Protein AF-A0A661M8A0-F1 (afdb_monomer_lite)

Secondary structure (DSSP, 8-state):
--SB-TTT-PBP-TTGGGSSB-TTT--BSSBBTBSPPHHHHHHHHHHHHHHHHHHHHHHHHHHHHHHHHHHHHHH-S-HHHHHHHHHHHHHHHIIIIISTTGGGGS-HHHHHHHHHHHHHHIIIIIHHHHHGGGSTTHHHHHHHHHHHHHHHHHHHHHHHHHHHHHTTPPPPHHHHHHHHHHHHHHHHHHHHHHHHHHHTT--HHHHHHHHH-

Foldseek 3Di:
DDQAQLAPRHGHDPVQVVDQAHPPPRHGCQPPPGGQDNLLRCVVVLLVQLVVLLVVCLVPVLVVLLVVLQVCQVVLPPLQPVLVVNLVVLLCCCCCPRCVVLLVLADPVVNVLLVVVLVLLCVPQRSVLSSLSSPPPSNSVSRSVSSSVSSVVSSVSSSVRSVCVSVVHDDDPVSVVVSVVSVVVVVVVVVVVVVVCVVVPVDVVVVVVVVVD

pLDDT: mean 88.01, std 10.88, range [50.28, 98.38]

Structure (mmCIF, N/CA/C/O backbone):
data_AF-A0A661M8A0-F1
#
_entry.id   AF-A0A661M8A0-F1
#
loop_
_atom_site.group_PDB
_atom_site.id
_atom_site.type_symbol
_atom_site.label_atom_id
_atom_site.label_alt_id
_atom_site.label_comp_id
_atom_site.label_asym_id
_atom_site.label_entity_id
_atom_site.label_seq_id
_atom_site.pdbx_PDB_ins_code
_atom_site.Cartn_x
_atom_site.Cartn_y
_atom_site.Cartn_z
_atom_site.occupancy
_atom_site.B_iso_or_equiv
_atom_site.auth_seq_id
_atom_site.auth_comp_id
_atom_site.auth_asym_id
_atom_site.auth_atom_id
_atom_site.pdbx_PDB_model_num
ATOM 1 N N . MET A 1 1 ? -6.752 12.153 26.369 1.00 50.28 1 MET A N 1
ATOM 2 C CA . MET A 1 1 ? -8.139 11.647 26.274 1.00 50.28 1 MET A CA 1
ATOM 3 C C . MET A 1 1 ? -8.976 12.689 25.555 1.00 50.28 1 MET A C 1
ATOM 5 O O . MET A 1 1 ? -8.776 13.873 25.809 1.00 50.28 1 MET A O 1
ATOM 9 N N . SER A 1 2 ? -9.794 12.280 24.582 1.00 56.41 2 SER A N 1
ATOM 10 C CA . SER A 1 2 ? -10.530 13.222 23.729 1.00 56.41 2 SER A CA 1
ATOM 11 C C . SER A 1 2 ? -11.506 14.058 24.573 1.00 56.41 2 SER A C 1
ATOM 13 O O . SER A 1 2 ? -12.121 13.541 25.497 1.00 56.41 2 SER A O 1
ATOM 15 N N . HIS A 1 3 ? -11.639 15.354 24.283 1.00 72.38 3 HIS A N 1
ATOM 16 C CA . HIS A 1 3 ? -12.576 16.255 24.972 1.00 72.38 3 HIS A CA 1
ATOM 17 C C . HIS A 1 3 ? -14.023 16.079 24.492 1.00 72.38 3 HIS A C 1
ATOM 19 O O . HIS A 1 3 ? -14.773 17.046 24.493 1.00 72.38 3 HIS A O 1
ATOM 25 N N . ARG A 1 4 ? -14.402 14.909 23.974 1.00 78.62 4 ARG A N 1
ATOM 26 C CA . ARG A 1 4 ? -15.703 14.688 23.340 1.00 78.62 4 ARG A CA 1
ATOM 27 C C . ARG A 1 4 ? -16.355 13.429 23.882 1.00 78.62 4 ARG A C 1
ATOM 29 O O . ARG A 1 4 ? -15.654 12.462 24.175 1.00 78.62 4 ARG A O 1
ATOM 36 N N . CYS A 1 5 ? -17.680 13.449 23.985 1.00 75.06 5 CYS A N 1
ATOM 37 C CA . CYS A 1 5 ? -18.460 12.251 24.235 1.00 75.06 5 CYS A CA 1
ATOM 38 C C . CYS A 1 5 ? -18.172 11.252 23.112 1.00 75.06 5 CYS A C 1
ATOM 40 O O . CYS A 1 5 ? -18.206 11.653 21.946 1.00 75.06 5 CYS A O 1
ATOM 42 N N . PRO A 1 6 ? -17.899 9.976 23.424 1.00 70.06 6 PRO A N 1
ATOM 43 C CA . PRO A 1 6 ? -17.687 8.981 22.392 1.00 70.06 6 PRO A CA 1
ATOM 44 C C . PRO A 1 6 ? -18.925 8.906 21.489 1.00 70.06 6 PRO A C 1
ATOM 46 O O . PRO A 1 6 ? -18.791 9.102 20.288 1.00 70.06 6 PRO A O 1
ATOM 49 N N . TRP A 1 7 ? -20.127 8.759 22.054 1.00 76.19 7 TRP A N 1
ATOM 50 C CA . TRP A 1 7 ? -21.371 8.504 21.318 1.00 76.19 7 TRP A CA 1
ATOM 51 C C . TRP A 1 7 ? -21.844 9.644 20.408 1.00 76.19 7 TRP A C 1
ATOM 53 O O . TRP A 1 7 ? -22.042 9.421 19.217 1.00 76.19 7 TRP A O 1
ATOM 63 N N . CYS A 1 8 ? -22.053 10.847 20.954 1.00 81.88 8 CYS A N 1
ATOM 64 C CA . CYS A 1 8 ? -22.595 11.983 20.195 1.00 81.88 8 CYS A CA 1
ATOM 65 C C . CYS A 1 8 ? -21.519 12.922 19.627 1.00 81.88 8 CYS A C 1
ATOM 67 O O . CYS A 1 8 ? -21.845 13.834 18.873 1.00 81.88 8 CYS A O 1
ATOM 69 N N . LEU A 1 9 ? -20.238 12.713 19.962 1.00 77.62 9 LEU A N 1
ATOM 70 C CA . LEU A 1 9 ? -19.095 13.532 19.527 1.00 77.62 9 LEU A CA 1
ATOM 71 C C . LEU A 1 9 ? -19.131 15.012 19.963 1.00 77.62 9 LEU A C 1
ATOM 73 O O . LEU A 1 9 ? -18.246 15.785 19.564 1.00 77.62 9 LEU A O 1
ATOM 77 N N . GLU A 1 10 ? -20.090 15.415 20.801 1.00 82.69 10 GLU A N 1
ATOM 78 C CA . GLU A 1 10 ? -20.121 16.742 21.421 1.00 82.69 10 GLU A CA 1
ATOM 79 C C . GLU A 1 10 ? -18.999 16.912 22.433 1.00 82.69 10 GLU A C 1
ATOM 81 O O . GLU A 1 10 ? -18.540 15.953 23.056 1.00 82.69 10 GLU A O 1
ATOM 86 N N . LYS A 1 11 ? -18.521 18.150 22.575 1.00 84.06 11 LYS A N 1
ATOM 87 C CA . LYS A 1 11 ? -17.439 18.460 23.505 1.00 84.06 11 LYS A CA 1
ATOM 88 C C . LYS A 1 11 ? -17.938 18.338 24.942 1.00 84.06 11 LYS A C 1
ATOM 90 O O . LYS A 1 11 ? -18.897 18.999 25.302 1.00 84.06 11 LYS A O 1
ATOM 95 N N . LEU A 1 12 ? -17.224 17.565 25.754 1.00 82.81 12 LEU A N 1
ATOM 96 C CA . LEU A 1 12 ? -17.447 17.465 27.192 1.00 82.81 12 LEU A CA 1
ATOM 97 C C . LEU A 1 12 ? -16.489 18.401 27.931 1.00 82.81 12 LEU A C 1
ATOM 99 O O . LEU A 1 12 ? -15.276 18.428 27.672 1.00 82.81 12 LEU A O 1
ATOM 103 N N . SER A 1 13 ? -17.027 19.147 28.889 1.00 86.19 13 SER A N 1
ATOM 104 C CA . SER A 1 13 ? -16.252 19.925 29.850 1.00 86.19 13 SER A CA 1
ATOM 105 C C . SER A 1 13 ? -15.423 19.015 30.772 1.00 86.19 13 SER A C 1
ATOM 107 O O . SER A 1 13 ? -15.462 17.783 30.723 1.00 86.19 13 SER A O 1
ATOM 109 N N . PHE A 1 14 ? -14.576 19.607 31.617 1.00 82.75 14 PHE A N 1
ATOM 110 C CA . PHE A 1 14 ? -13.769 18.828 32.564 1.00 82.75 14 PHE A CA 1
ATOM 111 C C . PHE A 1 14 ? -14.621 18.128 33.638 1.00 82.75 14 PHE A C 1
ATOM 113 O O . PHE A 1 14 ? -14.263 17.032 34.058 1.00 82.75 14 PHE A O 1
ATOM 120 N N . GLY A 1 15 ? -15.746 18.728 34.046 1.00 81.12 15 GLY A N 1
ATOM 121 C CA . GLY A 1 15 ? -16.658 18.152 35.040 1.00 81.12 15 GLY A CA 1
ATOM 122 C C . GLY A 1 15 ? -17.509 17.014 34.479 1.00 81.12 15 GLY A C 1
ATOM 123 O O . GLY A 1 15 ? -17.599 15.958 35.097 1.00 81.12 15 GLY A O 1
ATOM 124 N N . GLU A 1 16 ? -18.043 17.183 33.268 1.00 81.81 16 GLU A N 1
ATOM 125 C CA . GLU A 1 16 ? -18.914 16.191 32.612 1.00 81.81 16 GLU A CA 1
ATOM 126 C C . GLU A 1 16 ? -18.192 14.881 32.276 1.00 81.81 16 GLU A C 1
ATOM 128 O O . G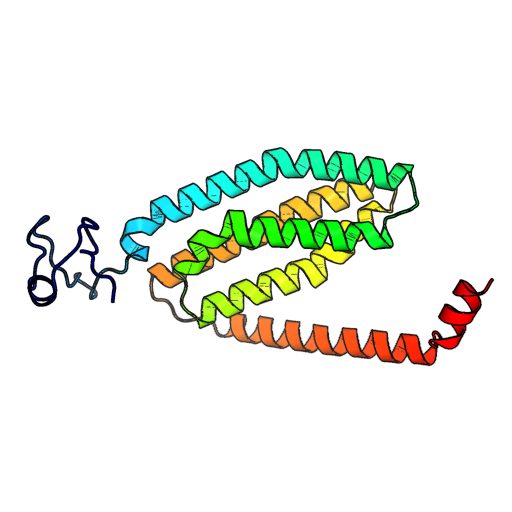LU A 1 16 ? -18.822 13.843 32.128 1.00 81.81 16 GLU A O 1
ATOM 133 N N . ARG A 1 17 ? -16.855 14.903 32.215 1.00 73.44 17 ARG A N 1
ATOM 134 C CA . ARG A 1 17 ? -16.029 13.702 32.020 1.00 73.44 17 ARG A CA 1
ATOM 135 C C . ARG A 1 17 ? -16.006 12.752 33.211 1.00 73.44 17 ARG A C 1
ATOM 137 O O . ARG A 1 17 ? -15.588 11.617 33.049 1.00 73.44 17 ARG A O 1
ATOM 144 N N . LYS A 1 18 ? -16.384 13.219 34.401 1.00 76.69 18 LYS A N 1
ATOM 145 C CA . LYS A 1 18 ? -16.426 12.384 35.610 1.00 76.69 18 LYS A CA 1
ATOM 146 C C . LYS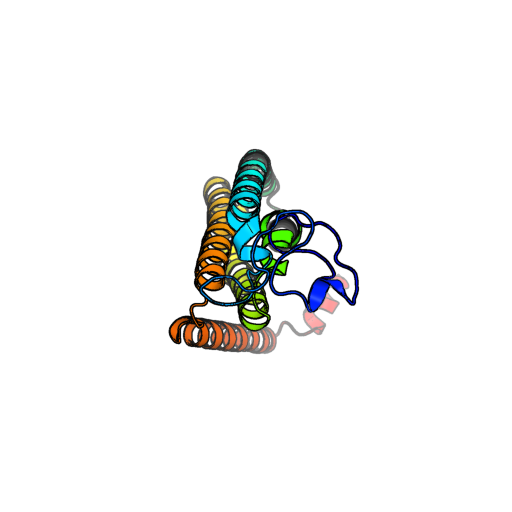 A 1 18 ? -17.792 11.731 35.830 1.00 76.69 18 LYS A C 1
ATOM 148 O O . LYS A 1 18 ? -17.953 11.001 36.801 1.00 76.69 18 LYS A O 1
ATOM 153 N N . VAL A 1 19 ? -18.775 12.040 34.986 1.00 78.44 19 VAL A N 1
ATOM 154 C CA . VAL A 1 19 ? -20.154 11.562 35.124 1.00 78.44 19 VAL A CA 1
ATOM 155 C C . VAL A 1 19 ? -20.299 10.238 34.376 1.00 78.44 19 VAL A C 1
ATOM 157 O O . VAL A 1 19 ? -19.727 10.076 33.305 1.00 78.44 19 VAL A O 1
ATOM 160 N N . ALA A 1 20 ? -21.062 9.288 34.921 1.00 78.25 20 ALA A N 1
ATOM 161 C CA . ALA A 1 20 ? -21.226 7.961 34.319 1.00 78.25 20 ALA A CA 1
ATOM 162 C C . ALA A 1 20 ? -21.948 8.000 32.959 1.00 78.25 20 ALA A C 1
ATOM 164 O O . ALA A 1 20 ? -21.734 7.124 32.126 1.00 78.25 20 ALA A O 1
ATOM 165 N N . THR A 1 21 ? -22.782 9.014 32.715 1.00 84.44 21 THR A N 1
ATOM 166 C CA . THR A 1 21 ? -23.575 9.206 31.493 1.00 84.44 21 THR A CA 1
ATOM 167 C C . THR A 1 21 ? -23.305 10.563 30.853 1.00 84.44 21 THR A C 1
ATOM 169 O O . THR A 1 21 ? -22.995 11.552 31.518 1.00 84.44 21 THR A O 1
ATOM 172 N N . CYS A 1 22 ? -23.406 10.617 29.525 1.00 83.00 22 CYS A N 1
ATOM 173 C CA . CYS A 1 22 ? -23.271 11.858 28.776 1.00 83.00 22 CYS A CA 1
ATOM 174 C C . CYS A 1 22 ? -24.517 12.745 28.952 1.00 83.00 22 CYS A C 1
ATOM 176 O O . CYS A 1 22 ? -25.611 12.277 28.645 1.00 83.00 22 CYS A O 1
ATOM 178 N N . PRO A 1 23 ? -24.381 14.040 29.296 1.00 86.75 23 PRO A N 1
ATOM 179 C CA . PRO A 1 23 ? -25.527 14.934 29.492 1.00 86.75 23 PRO A CA 1
ATOM 180 C C . PRO A 1 23 ? -26.311 15.247 28.206 1.00 86.75 23 PRO A C 1
ATOM 182 O O . PRO A 1 23 ? -27.446 15.702 28.281 1.00 86.75 23 PRO A O 1
ATOM 185 N N . HIS A 1 24 ? -25.724 15.017 27.028 1.00 87.81 24 HIS A N 1
ATOM 186 C CA . HIS A 1 24 ? -26.358 15.350 25.751 1.00 87.81 24 HIS A CA 1
ATOM 187 C C . HIS A 1 24 ? -27.124 14.192 25.108 1.00 87.81 24 HIS A C 1
ATOM 189 O O . HIS A 1 24 ? -28.127 14.406 24.436 1.00 87.81 24 HIS A O 1
ATOM 195 N N . CYS A 1 25 ? -26.632 12.961 25.269 1.00 85.44 25 CYS A N 1
ATOM 196 C CA . CYS A 1 25 ? -27.205 11.780 24.617 1.00 85.44 25 CYS A CA 1
ATOM 197 C C . CYS A 1 25 ? -27.630 10.679 25.592 1.00 85.44 25 CYS A C 1
ATOM 199 O O . CYS A 1 25 ? -28.069 9.623 25.142 1.00 85.44 25 CYS A O 1
ATOM 201 N N . ASP A 1 26 ? -27.456 10.915 26.895 1.00 85.06 26 ASP A N 1
ATOM 202 C CA . ASP A 1 26 ? -27.841 10.046 28.014 1.00 85.06 26 ASP A CA 1
ATOM 203 C C . ASP A 1 26 ? -27.269 8.617 27.962 1.00 85.06 26 ASP A C 1
ATOM 205 O O . ASP A 1 26 ? -27.712 7.699 28.648 1.00 85.06 26 ASP A O 1
ATOM 209 N N . ARG A 1 27 ? -26.238 8.401 27.137 1.00 78.94 27 ARG A N 1
ATOM 210 C CA . ARG A 1 27 ? -25.537 7.118 27.048 1.00 78.94 27 ARG A CA 1
ATOM 211 C C . ARG A 1 27 ? -24.407 7.041 28.067 1.00 78.94 27 ARG A C 1
ATOM 213 O O . ARG A 1 27 ? -23.729 8.053 28.285 1.00 78.94 27 ARG A O 1
ATOM 220 N N . PRO A 1 28 ? -24.151 5.856 28.646 1.00 79.06 28 PRO A N 1
ATOM 221 C CA . PRO A 1 28 ? -23.057 5.675 29.586 1.00 79.06 28 PRO A CA 1
ATOM 222 C C . PRO A 1 28 ? -21.716 5.931 28.892 1.00 79.06 28 PRO A C 1
ATOM 224 O O . PRO A 1 28 ? -21.476 5.434 27.791 1.00 79.06 28 PRO A O 1
ATOM 227 N N . LEU A 1 29 ? -20.859 6.753 29.496 1.00 74.00 29 LEU A N 1
ATOM 228 C CA . LEU A 1 29 ? -19.522 7.049 28.972 1.00 74.00 29 LEU A CA 1
ATOM 229 C C . LEU A 1 29 ? -18.609 5.819 29.056 1.00 74.00 29 LEU A C 1
ATOM 231 O O . LEU A 1 29 ? -17.763 5.639 28.183 1.00 74.00 29 LEU A O 1
ATOM 235 N N . ASP A 1 30 ? -18.875 4.938 30.019 1.00 68.19 30 ASP A N 1
ATOM 236 C CA . ASP A 1 30 ? -18.295 3.607 30.125 1.00 68.19 30 ASP A CA 1
ATOM 237 C C . ASP A 1 30 ? -19.215 2.623 29.389 1.00 68.19 30 ASP A C 1
ATOM 239 O O . ASP A 1 30 ? -20.326 2.327 29.827 1.00 68.19 30 ASP A O 1
ATOM 243 N N . GLY A 1 31 ? -18.804 2.149 28.213 1.00 58.47 31 GLY A N 1
ATOM 244 C CA . GLY A 1 31 ? -19.544 1.112 27.499 1.00 58.47 31 GLY A CA 1
ATOM 245 C C . GLY A 1 31 ? -19.566 -0.205 28.294 1.00 58.47 31 GLY A C 1
ATOM 246 O O . GLY A 1 31 ? -18.780 -0.377 29.226 1.00 58.47 31 GLY A O 1
ATOM 247 N N . PRO A 1 32 ? -20.416 -1.176 27.915 1.00 52.25 32 PRO A N 1
ATOM 248 C CA . PRO A 1 32 ? -20.521 -2.465 28.611 1.00 52.25 32 PRO A CA 1
ATOM 249 C C . PRO A 1 32 ? -19.196 -3.257 28.669 1.00 52.25 32 PRO A C 1
ATOM 251 O O . PRO A 1 32 ? -19.011 -4.051 29.584 1.00 52.25 32 PRO A O 1
ATOM 254 N N . ASP A 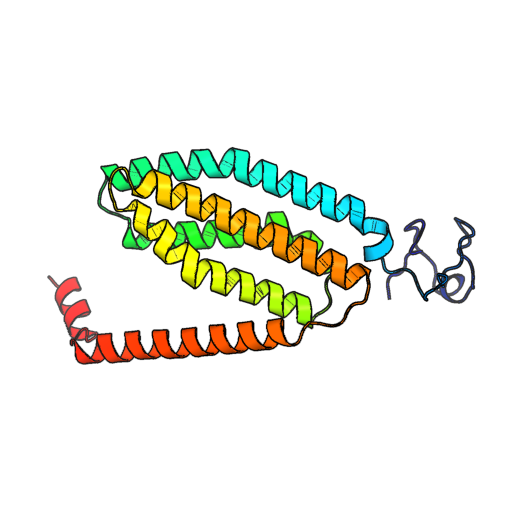1 33 ? -18.253 -2.977 27.758 1.00 60.28 33 ASP A N 1
ATOM 255 C CA . ASP A 1 33 ? -16.894 -3.544 27.713 1.00 60.28 33 ASP A CA 1
ATOM 256 C C . ASP A 1 33 ? -15.792 -2.485 27.986 1.00 60.28 33 ASP A C 1
ATOM 258 O O . ASP A 1 33 ? -14.676 -2.585 27.461 1.00 60.28 33 ASP A O 1
ATOM 262 N N . GLY A 1 34 ? -16.115 -1.417 28.726 1.00 65.94 34 GLY A N 1
ATOM 263 C CA . GLY A 1 34 ? -15.262 -0.242 28.968 1.00 65.94 34 GLY A CA 1
ATOM 264 C C . GLY A 1 34 ? -15.547 0.948 28.035 1.00 65.94 34 GLY A C 1
ATOM 265 O O . GLY A 1 34 ? -16.399 0.860 27.150 1.00 65.94 34 GLY A O 1
ATOM 266 N N . GLU A 1 35 ? -14.834 2.071 28.222 1.00 66.00 35 GLU A N 1
ATOM 267 C CA . GLU A 1 35 ? -15.004 3.310 27.433 1.00 66.00 35 GLU A CA 1
ATOM 268 C C . GLU A 1 35 ? -15.014 3.022 25.907 1.00 66.00 35 GLU A C 1
ATOM 270 O O . GLU A 1 35 ? -14.045 2.454 25.376 1.00 66.00 35 GLU A O 1
ATOM 275 N N . PRO A 1 36 ? -16.080 3.403 25.167 1.00 69.12 36 PRO A N 1
ATOM 276 C CA . PRO A 1 36 ? -16.144 3.230 23.722 1.00 69.12 36 PRO A CA 1
ATOM 277 C C . PRO A 1 36 ? -15.049 4.069 23.068 1.00 69.12 36 PRO A C 1
ATOM 279 O O . PRO A 1 36 ? -14.949 5.278 23.298 1.00 69.12 36 PRO A O 1
ATOM 282 N N . ARG A 1 37 ? -14.223 3.456 22.216 1.00 74.75 37 ARG A N 1
ATOM 283 C CA . ARG A 1 37 ? -13.203 4.210 21.482 1.00 74.75 37 ARG A CA 1
ATOM 284 C C . ARG A 1 37 ? -13.856 4.901 20.294 1.00 74.75 37 ARG A C 1
ATOM 286 O O . ARG A 1 37 ? -14.781 4.377 19.684 1.00 74.75 37 ARG A O 1
ATOM 293 N N . GLU A 1 38 ? -13.298 6.038 19.883 1.00 80.00 38 GLU A N 1
ATOM 294 C CA . GLU A 1 38 ? -13.739 6.747 18.670 1.00 80.00 38 GLU A CA 1
ATOM 295 C C . GLU A 1 38 ? -13.770 5.820 17.436 1.00 80.00 38 GLU A C 1
ATOM 297 O O . GLU A 1 38 ? -14.645 5.943 16.579 1.00 80.00 38 GLU A O 1
ATOM 302 N N . LEU A 1 39 ? -12.847 4.851 17.374 1.00 85.12 39 LEU A N 1
ATOM 303 C CA . LEU A 1 39 ? -12.823 3.823 16.335 1.00 85.12 39 LEU A CA 1
ATOM 304 C C . LEU A 1 39 ? -14.113 2.995 16.307 1.00 85.12 39 LEU A C 1
ATOM 306 O O . LEU A 1 39 ? -14.631 2.759 15.225 1.00 85.12 39 LEU A O 1
ATOM 310 N N . ASP A 1 40 ? -14.639 2.578 17.458 1.00 85.31 40 ASP A N 1
ATOM 311 C CA . ASP A 1 40 ? -15.784 1.662 17.531 1.00 85.31 40 ASP A CA 1
ATOM 312 C C . ASP A 1 40 ? -17.053 2.304 16.951 1.00 85.31 40 ASP A C 1
ATOM 314 O O . ASP A 1 40 ? -17.888 1.625 16.359 1.00 85.31 40 ASP A O 1
ATOM 318 N N . LEU A 1 41 ? -17.149 3.630 17.058 1.00 83.81 41 LEU A N 1
ATOM 319 C CA . LEU A 1 41 ? -18.296 4.425 16.621 1.00 83.81 41 LEU A CA 1
ATOM 320 C C . LEU A 1 41 ? -18.174 4.917 15.182 1.00 83.81 41 LEU A C 1
ATOM 322 O O . LEU A 1 41 ? -19.174 5.096 14.494 1.00 83.81 41 LEU A O 1
ATOM 326 N N . ARG A 1 42 ? -16.945 5.147 14.713 1.00 89.62 42 ARG A N 1
ATOM 327 C CA . ARG A 1 42 ? -16.681 5.655 13.360 1.00 89.62 42 ARG A CA 1
ATOM 328 C C . ARG A 1 42 ? -16.249 4.564 12.387 1.00 89.62 42 ARG A C 1
ATOM 330 O O . ARG A 1 42 ? -16.021 4.885 11.224 1.00 89.62 42 ARG A O 1
ATOM 337 N N . TYR A 1 43 ? -16.131 3.313 12.836 1.00 92.94 43 TYR A N 1
ATOM 338 C CA . TYR A 1 43 ? -15.581 2.202 12.058 1.00 92.94 43 TYR A CA 1
ATOM 339 C C . TYR A 1 43 ? -16.217 2.085 10.671 1.00 92.94 43 TYR A C 1
ATOM 341 O O . TYR A 1 43 ? -15.507 2.175 9.675 1.00 92.94 43 TYR A O 1
ATOM 349 N N . GLU A 1 44 ? -17.544 1.971 10.599 1.00 94.12 44 GLU A N 1
ATOM 350 C CA . GLU A 1 44 ? -18.264 1.769 9.332 1.00 94.12 44 GLU A CA 1
ATOM 351 C C . GLU A 1 44 ? -18.061 2.950 8.376 1.00 94.12 44 GLU A C 1
ATOM 353 O O . GLU A 1 44 ? -17.791 2.773 7.190 1.00 94.12 44 GLU A O 1
ATOM 358 N N . ALA A 1 45 ? -18.085 4.177 8.906 1.00 94.56 45 ALA A N 1
ATOM 359 C CA . ALA A 1 45 ? -17.838 5.383 8.124 1.00 94.56 45 ALA A CA 1
ATOM 360 C C . ALA A 1 45 ? -16.375 5.511 7.662 1.00 94.56 45 ALA A C 1
ATOM 362 O O . ALA A 1 45 ? -16.111 6.154 6.643 1.00 94.56 45 ALA A O 1
ATOM 363 N N . ILE A 1 46 ? -15.412 4.975 8.419 1.00 95.31 46 ILE A N 1
ATOM 364 C CA . ILE A 1 46 ? -13.992 4.931 8.042 1.00 95.31 46 ILE A CA 1
ATOM 365 C C . ILE A 1 46 ? -13.780 3.873 6.958 1.00 95.31 46 ILE A C 1
ATOM 367 O O . ILE A 1 46 ? -13.137 4.163 5.951 1.00 95.31 46 ILE A O 1
ATOM 371 N N . GLU A 1 47 ? -14.345 2.680 7.134 1.00 96.38 47 GLU A N 1
ATOM 372 C CA . GLU A 1 47 ? -14.253 1.571 6.184 1.00 96.38 47 GLU A CA 1
ATOM 373 C C . GLU A 1 47 ? -14.894 1.932 4.838 1.00 96.38 47 GLU A C 1
ATOM 375 O O . GLU A 1 47 ? -14.250 1.799 3.796 1.00 96.38 47 GLU A O 1
ATOM 380 N N . ALA A 1 48 ? -16.109 2.489 4.853 1.00 96.81 48 ALA A N 1
ATOM 381 C CA . ALA A 1 48 ? -16.797 2.935 3.643 1.00 96.81 48 ALA A CA 1
ATOM 382 C C . ALA A 1 48 ? -15.998 4.014 2.894 1.00 96.81 48 ALA A C 1
ATOM 384 O O . ALA A 1 48 ? -15.828 3.929 1.676 1.00 96.81 48 ALA A O 1
ATOM 385 N N . ARG A 1 49 ? -15.438 5.000 3.613 1.00 96.88 49 ARG A N 1
ATOM 386 C CA . ARG A 1 49 ? -14.584 6.034 3.004 1.00 96.88 49 ARG A CA 1
ATOM 387 C C . ARG A 1 49 ? -13.286 5.464 2.450 1.00 96.88 49 ARG A C 1
ATOM 389 O O . ARG A 1 49 ? -12.870 5.871 1.369 1.00 96.88 49 ARG A O 1
ATOM 396 N N . GLN A 1 50 ? -12.651 4.526 3.151 1.00 96.75 50 GLN A N 1
ATOM 397 C CA . GLN A 1 50 ? -11.453 3.861 2.647 1.00 96.75 50 GLN A CA 1
ATOM 398 C C . GLN A 1 50 ? -11.761 3.100 1.350 1.00 96.75 50 GLN A C 1
ATOM 400 O O . GLN A 1 50 ? -11.026 3.253 0.378 1.00 96.75 50 GLN A O 1
ATOM 405 N N . ARG A 1 51 ? -12.861 2.337 1.310 1.00 97.56 51 ARG A N 1
ATOM 406 C CA . ARG A 1 51 ? -13.295 1.587 0.122 1.00 97.56 51 ARG A CA 1
ATOM 407 C C . ARG A 1 51 ? -13.594 2.505 -1.063 1.00 97.56 51 ARG A C 1
ATOM 409 O O . ARG A 1 51 ? -13.126 2.233 -2.165 1.00 97.56 51 ARG A O 1
ATOM 416 N N . ALA A 1 52 ? -14.290 3.618 -0.829 1.00 98.12 52 ALA A N 1
ATOM 417 C CA . ALA A 1 52 ? -14.559 4.617 -1.863 1.00 98.12 52 ALA A CA 1
ATOM 418 C C . ALA A 1 52 ? -13.261 5.214 -2.439 1.00 98.12 52 ALA A C 1
ATOM 420 O O . ALA A 1 52 ? -13.096 5.274 -3.654 1.00 98.12 52 ALA A O 1
ATOM 421 N N . ARG A 1 53 ? -12.292 5.578 -1.583 1.00 97.94 53 ARG A N 1
ATOM 422 C CA . ARG A 1 53 ? -10.990 6.101 -2.040 1.00 97.94 53 ARG A CA 1
ATOM 423 C C . ARG A 1 53 ? -10.172 5.068 -2.813 1.00 97.94 53 ARG A C 1
ATOM 425 O O . ARG A 1 53 ? -9.461 5.439 -3.738 1.00 97.94 53 ARG A O 1
ATOM 432 N N . VAL A 1 54 ? -10.247 3.786 -2.447 1.00 97.88 54 VAL A N 1
ATOM 433 C CA . VAL A 1 54 ? -9.602 2.705 -3.213 1.00 97.88 54 VAL A CA 1
ATOM 434 C C . VAL A 1 54 ? -10.206 2.606 -4.604 1.00 97.88 54 VAL A C 1
ATOM 436 O O . VAL A 1 54 ? -9.463 2.590 -5.578 1.00 97.88 54 VAL A O 1
ATOM 439 N N . GLN A 1 55 ? -11.535 2.594 -4.704 1.00 98.25 55 GLN A N 1
ATOM 440 C CA . GLN A 1 55 ? -12.228 2.539 -5.990 1.00 98.25 55 GLN A CA 1
ATOM 441 C C . GLN A 1 55 ? -11.867 3.730 -6.877 1.00 98.25 55 GLN A C 1
ATOM 443 O O . GLN A 1 55 ? -11.557 3.537 -8.047 1.00 98.25 55 GLN A O 1
ATOM 448 N N . GLU A 1 56 ? -11.823 4.935 -6.313 1.00 98.12 56 GLU A N 1
ATOM 449 C CA . GLU A 1 56 ? -11.394 6.140 -7.026 1.00 98.12 56 GLU A CA 1
ATOM 450 C C . GLU A 1 56 ? -9.941 6.031 -7.520 1.00 98.12 56 GLU A C 1
ATOM 452 O O . GLU A 1 56 ? -9.655 6.296 -8.689 1.00 98.12 56 GLU A O 1
ATOM 457 N N . VAL A 1 57 ? -9.018 5.577 -6.663 1.00 98.25 57 VAL A N 1
ATOM 458 C CA . VAL A 1 57 ? -7.612 5.359 -7.042 1.00 98.25 57 VAL A CA 1
ATOM 459 C C . VAL A 1 57 ? -7.482 4.294 -8.130 1.00 98.25 57 VAL A C 1
ATOM 461 O O . VAL A 1 57 ? -6.661 4.458 -9.025 1.00 98.25 57 VAL A O 1
ATOM 464 N N . LEU A 1 58 ? -8.278 3.224 -8.096 1.00 98.31 58 LEU A N 1
ATOM 465 C CA . LEU A 1 58 ? -8.282 2.203 -9.144 1.00 98.31 58 LEU A CA 1
ATOM 466 C C . LEU A 1 58 ? -8.860 2.744 -10.456 1.00 98.31 58 LEU A C 1
ATOM 468 O O . LEU A 1 58 ? -8.257 2.542 -11.507 1.00 98.31 58 LEU A O 1
ATOM 472 N N . GLN A 1 59 ? -9.975 3.475 -10.395 1.00 98.31 59 GLN A N 1
ATOM 473 C CA . GLN A 1 59 ? -10.655 4.039 -11.560 1.00 98.31 59 GLN A CA 1
ATOM 474 C C . GLN A 1 59 ? -9.748 4.980 -12.359 1.00 98.31 59 GLN A C 1
ATOM 476 O O . GLN A 1 59 ? -9.729 4.909 -13.585 1.00 98.31 59 GLN A O 1
ATOM 481 N N . TRP A 1 60 ? -8.984 5.837 -11.679 1.00 98.12 60 TRP A N 1
ATOM 482 C CA . TRP A 1 60 ? -8.077 6.786 -12.334 1.00 98.12 60 TRP A CA 1
ATOM 483 C C . TRP A 1 60 ? -6.663 6.241 -12.522 1.00 98.12 60 TRP A C 1
ATOM 485 O O . TRP A 1 60 ? -6.007 6.514 -13.526 1.00 98.12 60 TRP A O 1
ATOM 495 N N . GLY A 1 61 ? -6.177 5.459 -11.563 1.00 97.56 61 GLY A N 1
ATOM 496 C CA . GLY A 1 61 ? -4.811 4.959 -11.558 1.00 97.56 61 GLY A CA 1
ATOM 497 C C . GLY A 1 61 ? -4.567 3.856 -12.579 1.00 97.56 61 GLY A C 1
ATOM 498 O O . GLY A 1 61 ? -3.538 3.887 -13.244 1.00 97.56 61 GLY A O 1
ATOM 499 N N . VAL A 1 62 ? -5.510 2.927 -12.777 1.00 98.06 62 VAL A N 1
ATOM 500 C CA . VAL A 1 62 ? -5.373 1.854 -13.780 1.00 98.06 62 VAL A CA 1
ATOM 501 C C . VAL A 1 62 ? -5.175 2.400 -15.202 1.00 98.06 62 VAL A C 1
ATOM 503 O O . VAL A 1 62 ? -4.180 2.020 -15.826 1.00 98.06 62 VAL A O 1
ATOM 506 N N . PRO A 1 63 ? -6.033 3.296 -15.737 1.00 98.06 63 PRO A N 1
ATOM 507 C CA . PRO A 1 63 ? -5.814 3.842 -17.074 1.00 98.06 63 PRO A CA 1
ATOM 508 C C . PRO A 1 63 ? -4.537 4.688 -17.150 1.00 98.06 63 PRO A C 1
ATOM 510 O O . PRO A 1 63 ? -3.811 4.585 -18.136 1.00 98.06 63 PRO A O 1
ATOM 513 N N . ALA A 1 64 ? -4.205 5.461 -16.108 1.00 97.19 64 ALA A N 1
ATOM 514 C CA . ALA A 1 64 ? -2.964 6.238 -16.071 1.00 97.19 64 ALA A CA 1
ATOM 515 C C . ALA A 1 64 ? -1.716 5.340 -16.153 1.00 97.19 64 ALA A C 1
ATOM 517 O O . ALA A 1 64 ? -0.803 5.606 -16.933 1.00 97.19 64 ALA A O 1
ATOM 518 N N . VAL A 1 65 ? -1.696 4.243 -15.393 1.00 96.50 65 VAL A N 1
ATOM 519 C CA . VAL A 1 65 ? -0.618 3.245 -15.398 1.00 96.50 65 VAL A CA 1
ATOM 520 C C . VAL A 1 65 ? -0.539 2.512 -16.736 1.00 96.50 65 VAL A C 1
ATOM 522 O O . VAL A 1 65 ? 0.563 2.273 -17.222 1.00 96.50 65 VAL A O 1
ATOM 525 N N . ALA A 1 66 ? -1.675 2.196 -17.363 1.00 96.00 66 ALA A N 1
ATOM 526 C CA . ALA A 1 66 ? -1.701 1.573 -18.684 1.00 96.00 66 ALA A CA 1
ATOM 527 C C . ALA A 1 66 ? -1.106 2.494 -19.764 1.00 96.00 66 ALA A C 1
ATOM 529 O O . ALA A 1 66 ? -0.232 2.068 -20.519 1.00 96.00 66 ALA A O 1
ATOM 530 N N . VAL A 1 67 ? -1.518 3.769 -19.800 1.00 95.31 67 VAL A N 1
ATOM 531 C CA . VAL A 1 67 ? -0.956 4.781 -20.716 1.00 95.31 67 VAL A CA 1
ATOM 532 C C . VAL A 1 67 ? 0.541 4.954 -20.475 1.00 95.31 67 VAL A C 1
ATOM 534 O O . VAL A 1 67 ? 1.323 4.996 -21.428 1.00 95.31 67 VAL A O 1
ATOM 537 N N . LEU A 1 68 ? 0.956 5.000 -19.208 1.00 93.50 68 LEU A N 1
ATOM 538 C CA . LEU A 1 68 ? 2.362 5.108 -18.847 1.00 93.50 68 LEU A CA 1
ATOM 539 C C . LEU A 1 68 ? 3.162 3.894 -19.332 1.00 93.50 68 LEU A C 1
ATOM 541 O O . LEU A 1 68 ? 4.207 4.072 -19.948 1.00 93.50 68 LEU A O 1
ATOM 545 N N . ALA A 1 69 ? 2.657 2.676 -19.125 1.00 92.38 69 ALA A N 1
ATOM 546 C CA . ALA A 1 69 ? 3.314 1.448 -19.568 1.00 92.38 69 ALA A CA 1
ATOM 547 C C . ALA A 1 69 ? 3.493 1.402 -21.094 1.00 92.38 69 ALA A C 1
ATOM 549 O O . ALA A 1 69 ? 4.580 1.071 -21.568 1.00 92.38 69 ALA A O 1
ATOM 550 N N . VAL A 1 70 ? 2.466 1.794 -21.861 1.00 92.75 70 VAL A N 1
ATOM 551 C CA . VAL A 1 70 ? 2.555 1.930 -23.327 1.00 92.75 70 VAL A CA 1
ATOM 552 C C . VAL A 1 70 ? 3.628 2.950 -23.705 1.00 92.75 70 VAL A C 1
ATOM 554 O O . VAL A 1 70 ? 4.495 2.662 -24.525 1.00 92.75 70 VAL A O 1
ATOM 557 N N . THR A 1 71 ? 3.608 4.124 -23.073 1.00 91.00 71 THR A N 1
ATOM 558 C CA . THR A 1 71 ? 4.558 5.210 -23.351 1.00 91.00 71 THR A CA 1
ATOM 559 C C . THR A 1 71 ? 6.002 4.769 -23.100 1.00 91.00 71 THR A C 1
ATOM 561 O O . THR A 1 71 ? 6.872 4.972 -23.943 1.00 91.00 71 THR A O 1
ATOM 564 N N . VAL A 1 72 ? 6.256 4.096 -21.977 1.00 89.25 72 VAL A N 1
ATOM 565 C CA . VAL A 1 72 ? 7.583 3.570 -21.613 1.00 89.25 72 VAL A CA 1
ATOM 566 C C . VAL A 1 72 ? 8.045 2.500 -22.589 1.00 89.25 72 VAL A C 1
ATOM 568 O O . VAL A 1 72 ? 9.194 2.533 -23.026 1.00 89.25 72 VAL A O 1
ATOM 571 N N . SER A 1 73 ? 7.141 1.591 -22.960 1.00 86.69 73 SER A N 1
ATOM 572 C CA . SER A 1 73 ? 7.423 0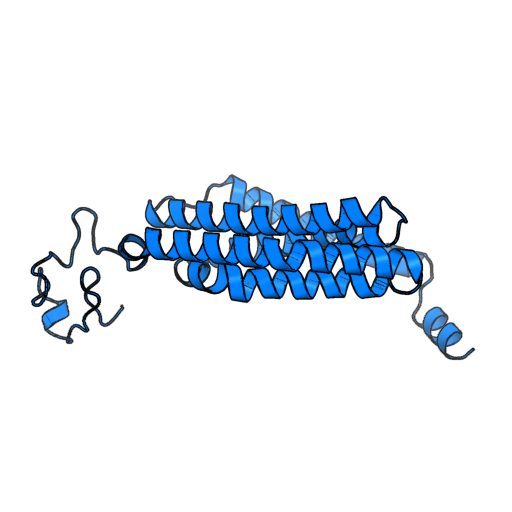.532 -23.931 1.00 86.69 73 SER A CA 1
ATOM 573 C C . SER A 1 73 ? 7.780 1.092 -25.309 1.00 86.69 73 SER A C 1
ATOM 575 O O . SER A 1 73 ? 8.577 0.490 -26.014 1.00 86.69 73 SER A O 1
ATOM 577 N N . LEU A 1 74 ? 7.214 2.236 -25.709 1.00 87.62 74 LEU A N 1
ATOM 578 C CA . LEU A 1 74 ? 7.539 2.874 -26.987 1.00 87.62 74 LEU A CA 1
ATOM 579 C C . LEU A 1 74 ? 8.872 3.626 -26.927 1.00 87.62 74 LEU A C 1
ATOM 581 O O . LEU A 1 74 ? 9.696 3.491 -27.829 1.00 87.62 74 LEU A O 1
ATOM 585 N N . ILE A 1 75 ? 9.105 4.388 -25.858 1.00 84.12 75 ILE A N 1
ATOM 586 C CA . ILE A 1 75 ? 10.268 5.278 -25.755 1.00 84.12 75 ILE A CA 1
ATOM 587 C C . ILE A 1 75 ? 11.560 4.499 -25.461 1.00 84.12 75 ILE A C 1
ATOM 589 O O . ILE A 1 75 ? 12.630 4.987 -25.814 1.00 84.12 75 ILE A O 1
ATOM 593 N N . HIS A 1 76 ? 11.492 3.302 -24.855 1.00 72.38 76 HIS A N 1
ATOM 594 C CA . HIS A 1 76 ? 12.624 2.440 -24.437 1.00 72.38 76 HIS A CA 1
ATOM 595 C C . HIS A 1 76 ? 13.638 3.090 -23.466 1.00 72.38 76 HIS A C 1
ATOM 597 O O . HIS A 1 76 ? 14.367 2.396 -22.758 1.00 72.38 76 HIS A O 1
ATOM 603 N N . VAL A 1 77 ? 13.659 4.417 -23.367 1.00 65.19 77 VAL A N 1
ATOM 604 C CA . VAL A 1 77 ? 14.505 5.228 -22.500 1.00 65.19 77 VAL A CA 1
ATOM 605 C C . VAL A 1 77 ? 13.659 5.670 -21.309 1.00 65.19 77 VAL A C 1
ATOM 607 O O . VAL A 1 77 ? 12.787 6.524 -21.432 1.00 65.19 77 VAL A O 1
ATOM 610 N N . GLY A 1 78 ? 13.886 5.066 -20.141 1.00 62.28 78 GLY A N 1
ATOM 611 C CA . GLY A 1 78 ? 13.281 5.544 -18.892 1.00 62.28 78 GLY A CA 1
ATOM 612 C C . GLY A 1 78 ? 12.820 4.476 -17.909 1.00 62.28 78 GLY A C 1
ATOM 613 O O . GLY A 1 78 ? 12.568 4.823 -16.760 1.00 62.28 78 GLY A O 1
ATOM 614 N N . GLY A 1 79 ? 12.765 3.193 -18.290 1.00 69.31 79 GLY A N 1
ATOM 615 C CA . GLY A 1 79 ? 12.287 2.123 -17.397 1.00 69.31 79 GLY A CA 1
ATOM 616 C C . GLY A 1 79 ? 13.001 2.085 -16.037 1.00 69.31 79 GLY A C 1
ATOM 617 O O . GLY A 1 79 ? 12.354 1.945 -15.001 1.00 69.31 79 GLY A O 1
ATOM 618 N N . VAL A 1 80 ? 14.319 2.319 -16.028 1.00 77.56 80 VAL A N 1
ATOM 619 C CA . VAL A 1 80 ? 15.153 2.290 -14.812 1.00 77.56 80 VAL A CA 1
ATOM 620 C C . VAL A 1 80 ? 14.813 3.418 -13.829 1.00 77.56 80 VAL A C 1
ATOM 622 O O . VAL A 1 80 ? 14.767 3.182 -12.625 1.00 77.56 80 VAL A O 1
ATOM 625 N N . LEU A 1 81 ? 14.557 4.637 -14.316 1.00 83.81 81 LEU A N 1
ATOM 626 C CA . LEU A 1 81 ? 14.279 5.800 -13.458 1.00 83.81 81 LEU A CA 1
ATOM 627 C C . LEU A 1 81 ? 12.787 5.979 -13.171 1.00 83.81 81 LEU A C 1
ATOM 629 O O . LEU A 1 81 ? 12.407 6.493 -12.120 1.00 83.81 81 LEU A O 1
ATOM 633 N N . LEU A 1 82 ? 11.928 5.543 -14.087 1.00 87.19 82 LEU A N 1
ATOM 634 C CA . LEU A 1 82 ? 10.496 5.742 -13.962 1.00 87.19 82 LEU A CA 1
ATOM 635 C C . LEU A 1 82 ? 9.853 4.729 -13.012 1.00 87.19 82 LEU A C 1
ATOM 637 O O . LEU A 1 82 ? 8.994 5.119 -12.226 1.00 87.19 82 LEU A O 1
ATOM 641 N N . ALA A 1 83 ? 10.287 3.465 -13.018 1.00 89.12 83 ALA A N 1
ATOM 642 C CA . ALA A 1 83 ? 9.773 2.453 -12.093 1.00 89.12 83 ALA A CA 1
ATOM 643 C C . ALA A 1 83 ? 9.845 2.887 -10.608 1.00 89.12 83 ALA A C 1
ATOM 645 O O . ALA A 1 83 ? 8.811 2.839 -9.931 1.00 89.12 83 ALA A O 1
ATOM 646 N N . PRO A 1 84 ? 10.988 3.376 -10.074 1.00 91.56 84 PRO A N 1
ATOM 647 C CA . PRO A 1 84 ? 11.042 3.856 -8.694 1.00 91.56 84 PRO A CA 1
ATOM 648 C C . PRO A 1 84 ? 10.201 5.116 -8.467 1.00 91.56 84 PRO A C 1
ATOM 650 O O . PRO A 1 84 ? 9.615 5.257 -7.393 1.00 91.56 84 PRO A O 1
ATOM 653 N N . LEU A 1 85 ? 10.081 6.005 -9.460 1.00 94.00 85 LEU A N 1
ATOM 654 C CA . LEU A 1 85 ? 9.232 7.192 -9.352 1.00 94.00 85 LEU A CA 1
ATOM 655 C C . LEU A 1 85 ? 7.746 6.818 -9.245 1.00 94.00 85 LEU A C 1
ATOM 657 O O . LEU A 1 85 ? 7.051 7.319 -8.362 1.00 94.00 85 LEU A O 1
ATOM 661 N N . VAL A 1 86 ? 7.265 5.901 -10.088 1.00 95.06 86 VAL A N 1
ATOM 662 C CA . VAL A 1 86 ? 5.880 5.402 -10.055 1.00 95.06 86 VAL A CA 1
ATOM 663 C C . VAL A 1 86 ? 5.599 4.691 -8.737 1.00 95.06 86 VAL A C 1
ATOM 665 O O . VAL A 1 86 ? 4.596 4.988 -8.087 1.00 95.06 86 VAL A O 1
ATOM 668 N N . ALA A 1 87 ? 6.510 3.821 -8.290 1.00 95.62 87 ALA A N 1
ATOM 669 C CA . ALA A 1 87 ? 6.398 3.158 -6.995 1.00 95.62 87 ALA A CA 1
ATOM 670 C C . ALA A 1 87 ? 6.300 4.173 -5.842 1.00 95.62 87 ALA A C 1
ATOM 672 O O . ALA A 1 87 ? 5.475 4.003 -4.942 1.00 95.62 87 ALA A O 1
ATOM 673 N N . LEU A 1 88 ? 7.102 5.247 -5.883 1.00 96.56 88 LEU A N 1
ATOM 674 C CA . LEU A 1 88 ? 7.102 6.313 -4.882 1.00 96.56 88 LEU A CA 1
ATOM 675 C C . LEU A 1 88 ? 5.791 7.112 -4.881 1.00 96.56 88 LEU A C 1
ATOM 677 O O . LEU A 1 88 ? 5.212 7.344 -3.819 1.00 96.56 88 LEU A O 1
ATOM 681 N N . VAL A 1 89 ? 5.303 7.524 -6.051 1.00 97.69 89 VAL A N 1
ATOM 682 C CA . VAL A 1 89 ? 4.021 8.236 -6.165 1.00 97.69 89 VAL A CA 1
ATOM 683 C C . VAL A 1 89 ? 2.891 7.348 -5.654 1.00 97.69 89 VAL A C 1
ATOM 685 O O . VAL A 1 89 ? 2.093 7.777 -4.820 1.00 97.69 89 VAL A O 1
ATOM 688 N N . HIS A 1 90 ? 2.861 6.086 -6.076 1.00 97.81 90 HIS A N 1
ATOM 689 C CA . HIS A 1 90 ? 1.815 5.144 -5.698 1.00 97.81 90 HIS A CA 1
ATOM 690 C C . HIS A 1 90 ? 1.802 4.865 -4.190 1.00 97.81 90 HIS A C 1
ATOM 692 O O . HIS A 1 90 ? 0.747 4.994 -3.568 1.00 97.81 90 HIS A O 1
ATOM 698 N N . ILE A 1 91 ? 2.953 4.611 -3.551 1.00 97.38 91 ILE A N 1
ATOM 699 C CA . ILE A 1 91 ? 2.994 4.431 -2.088 1.00 97.38 91 ILE A CA 1
ATOM 700 C C . ILE A 1 91 ? 2.584 5.705 -1.341 1.00 97.38 91 ILE A C 1
ATOM 702 O O . ILE A 1 91 ? 1.944 5.613 -0.290 1.00 97.38 91 ILE A O 1
ATOM 706 N N . VAL A 1 92 ? 2.922 6.894 -1.851 1.00 97.50 92 VAL A N 1
ATOM 707 C CA . VAL A 1 92 ? 2.515 8.171 -1.244 1.00 97.50 92 VAL A CA 1
ATOM 708 C C . VAL A 1 92 ? 1.003 8.352 -1.337 1.00 97.50 92 VAL A C 1
ATOM 710 O O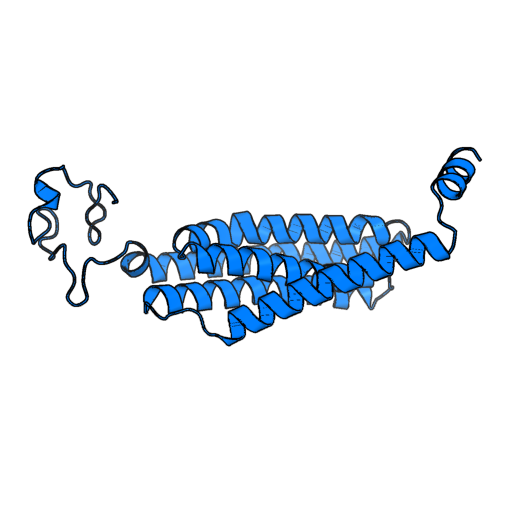 . VAL A 1 92 ? 0.379 8.636 -0.311 1.00 97.50 92 VAL A O 1
ATOM 713 N N . VAL A 1 93 ? 0.408 8.116 -2.510 1.00 98.12 93 VAL A N 1
ATOM 714 C CA . VAL A 1 93 ? -1.047 8.173 -2.716 1.00 98.12 93 VAL A CA 1
ATOM 715 C C . VAL A 1 93 ? -1.748 7.204 -1.772 1.00 98.12 93 VAL A C 1
ATOM 717 O O . VAL A 1 93 ? -2.592 7.627 -0.982 1.00 98.12 93 VAL A O 1
ATOM 720 N N . LEU A 1 94 ? -1.351 5.928 -1.749 1.00 97.69 94 LEU A N 1
ATOM 721 C CA . LEU A 1 94 ? -1.976 4.961 -0.847 1.00 97.69 94 LEU A CA 1
ATOM 722 C C . LEU A 1 94 ? -1.820 5.387 0.617 1.00 97.69 94 LEU A C 1
ATOM 724 O O . LEU A 1 94 ? -2.788 5.388 1.375 1.00 97.69 94 LEU A O 1
ATOM 728 N N . ARG A 1 95 ? -0.620 5.812 1.027 1.00 95.44 95 ARG A N 1
ATOM 729 C CA . ARG A 1 95 ? -0.325 6.160 2.421 1.00 95.44 95 ARG A CA 1
ATOM 730 C C . ARG A 1 95 ? -1.090 7.382 2.917 1.00 95.44 95 ARG A C 1
ATOM 732 O O . ARG A 1 95 ? -1.517 7.380 4.072 1.00 95.44 95 ARG A O 1
ATOM 739 N N . VAL A 1 96 ? -1.154 8.437 2.113 1.00 95.94 96 VAL A N 1
ATOM 740 C CA . VAL A 1 96 ? -1.707 9.734 2.522 1.00 95.94 96 VAL A CA 1
ATOM 741 C C . VAL A 1 96 ? -3.201 9.784 2.242 1.00 95.94 96 VAL A C 1
ATOM 743 O O . VAL A 1 96 ? -3.968 10.126 3.140 1.00 95.94 96 VAL A O 1
ATOM 746 N N . TYR A 1 97 ? -3.612 9.399 1.033 1.00 97.75 97 TYR A N 1
ATOM 747 C CA . TYR A 1 97 ? -4.992 9.517 0.582 1.00 97.75 97 TYR A CA 1
ATOM 748 C C . TYR A 1 97 ? -5.849 8.339 1.051 1.00 97.75 97 TYR A C 1
ATOM 750 O O . TYR A 1 97 ? -6.844 8.534 1.751 1.00 97.75 97 TYR A O 1
ATOM 758 N N . VAL A 1 98 ? -5.435 7.107 0.744 1.00 96.19 98 VAL A N 1
ATOM 759 C CA . VAL A 1 98 ? -6.265 5.917 0.993 1.00 96.19 98 VAL A CA 1
ATOM 760 C C . VAL A 1 98 ? -6.282 5.542 2.474 1.00 96.19 98 VAL A C 1
ATOM 762 O O . VAL A 1 98 ? -7.336 5.533 3.106 1.00 96.19 98 VAL A O 1
ATOM 765 N N . VAL A 1 99 ? -5.115 5.260 3.058 1.00 96.00 99 VAL A N 1
ATOM 766 C CA . VAL A 1 99 ? -5.025 4.706 4.422 1.00 96.00 99 VAL A CA 1
ATOM 767 C C . VAL A 1 99 ? -4.711 5.748 5.495 1.00 96.00 99 VAL A C 1
ATOM 769 O O . VAL A 1 99 ? -4.657 5.417 6.679 1.00 96.00 99 VAL A O 1
ATOM 772 N N . GLY A 1 100 ? -4.492 7.009 5.119 1.00 93.69 100 GLY A N 1
ATOM 773 C CA . GLY A 1 100 ? -4.021 8.048 6.039 1.00 93.69 100 GLY A CA 1
ATOM 774 C C . GLY A 1 100 ? -4.967 8.315 7.212 1.00 93.69 100 GLY A C 1
ATOM 775 O O . GLY A 1 100 ? -4.504 8.544 8.328 1.00 93.69 100 GLY A O 1
ATOM 776 N N . GLU A 1 101 ? -6.280 8.248 6.977 1.00 92.62 101 GLU A N 1
ATOM 777 C CA . GLU A 1 101 ? -7.311 8.422 8.009 1.00 92.62 101 GLU A CA 1
ATOM 778 C C . GLU A 1 101 ? -7.436 7.170 8.886 1.00 92.62 101 GLU A C 1
ATOM 780 O O . GLU A 1 101 ? -7.242 7.255 10.097 1.00 92.62 101 GLU A O 1
ATOM 785 N N . ALA A 1 102 ? -7.634 6.003 8.265 1.00 93.25 102 ALA A N 1
ATOM 786 C CA . ALA A 1 102 ? -7.684 4.694 8.918 1.00 93.25 102 ALA A CA 1
ATOM 787 C C . ALA A 1 102 ? -6.514 4.476 9.892 1.00 93.25 102 ALA A C 1
ATOM 789 O O . ALA A 1 102 ? -6.693 4.132 11.060 1.00 93.25 102 ALA A O 1
ATOM 790 N N . ARG A 1 103 ? -5.286 4.767 9.451 1.00 92.75 103 ARG A N 1
ATOM 791 C CA . ARG A 1 103 ? -4.079 4.541 10.256 1.00 92.75 103 ARG A CA 1
ATOM 792 C C . ARG A 1 103 ? -3.995 5.396 11.515 1.00 92.75 103 ARG A C 1
ATOM 794 O O . ARG A 1 103 ? -3.256 5.023 12.424 1.00 92.75 103 ARG A O 1
ATOM 801 N N . ARG A 1 104 ? -4.714 6.519 11.608 1.00 91.31 104 ARG A N 1
ATOM 802 C CA . ARG A 1 104 ? -4.729 7.348 12.829 1.00 91.31 104 ARG A CA 1
ATOM 803 C C . ARG A 1 104 ? -5.400 6.632 14.001 1.00 91.31 104 ARG A C 1
ATOM 805 O O . ARG A 1 104 ? -5.049 6.926 15.142 1.00 91.31 104 ARG A O 1
ATOM 812 N N . TYR A 1 105 ? -6.277 5.675 13.705 1.00 90.69 105 TYR A N 1
ATOM 813 C CA . TYR A 1 105 ? -7.058 4.919 14.682 1.00 90.69 105 TYR A CA 1
ATOM 814 C C . TYR A 1 105 ? -6.416 3.601 15.128 1.00 90.69 105 TYR A C 1
ATOM 816 O O . TYR A 1 105 ? -6.877 2.998 16.090 1.00 90.69 105 TYR A O 1
ATOM 824 N N . LEU A 1 106 ? -5.340 3.158 14.474 1.00 91.75 106 LEU A N 1
ATOM 825 C CA . LEU A 1 106 ? -4.612 1.947 14.863 1.00 91.75 106 LEU A CA 1
ATOM 826 C C . LEU A 1 106 ? -3.716 2.193 16.088 1.00 91.75 106 LEU A C 1
ATOM 828 O O . LEU A 1 106 ? -3.169 3.282 16.244 1.00 91.75 106 LEU A O 1
ATOM 832 N N . GLY A 1 107 ? -3.455 1.191 16.926 1.00 89.94 107 GLY A N 1
ATOM 833 C CA . GLY A 1 107 ? -2.414 1.269 17.957 1.00 89.94 107 GLY A CA 1
ATOM 834 C C . GLY A 1 107 ? -1.006 1.563 17.393 1.00 89.94 107 GLY A C 1
ATOM 835 O O . GLY A 1 107 ? -0.754 1.362 16.199 1.00 89.94 107 GLY A O 1
ATOM 836 N N . PRO A 1 108 ? -0.055 2.054 18.212 1.00 89.94 108 PRO A N 1
ATOM 837 C CA . PRO A 1 108 ? 1.287 2.445 17.758 1.00 89.94 108 PRO A CA 1
ATOM 838 C C . PRO A 1 108 ? 2.054 1.293 17.088 1.00 89.94 108 PRO A C 1
ATOM 840 O O . PRO A 1 108 ? 2.641 1.481 16.021 1.00 89.94 108 PRO A O 1
ATOM 843 N N . THR A 1 109 ? 1.977 0.083 17.646 1.00 90.81 109 THR A N 1
ATOM 844 C CA . THR A 1 109 ? 2.638 -1.108 17.093 1.00 90.81 109 THR A CA 1
ATOM 845 C C . THR A 1 109 ? 2.057 -1.495 15.729 1.00 90.81 109 THR A C 1
ATOM 847 O O . THR A 1 109 ? 2.801 -1.649 14.761 1.00 90.81 109 THR A O 1
ATOM 850 N N . ARG A 1 110 ? 0.722 -1.536 15.591 1.00 92.88 110 ARG A N 1
ATOM 851 C CA . ARG A 1 110 ? 0.048 -1.811 14.305 1.00 92.88 110 ARG A CA 1
ATOM 852 C C . ARG A 1 110 ? 0.290 -0.712 13.269 1.00 92.88 110 ARG A C 1
ATOM 854 O O . ARG A 1 110 ? 0.424 -0.993 12.077 1.00 92.88 110 ARG A O 1
ATOM 861 N N . ARG A 1 111 ? 0.403 0.551 13.693 1.00 92.81 111 ARG A N 1
ATOM 862 C CA . ARG A 1 111 ? 0.802 1.664 12.813 1.00 92.81 111 ARG A CA 1
ATOM 863 C C . ARG A 1 111 ? 2.205 1.479 12.252 1.00 92.81 111 ARG A C 1
ATOM 865 O O . ARG A 1 111 ? 2.422 1.799 11.079 1.00 92.81 111 ARG A O 1
ATOM 872 N N . LEU A 1 112 ? 3.142 1.011 13.078 1.00 91.50 112 LEU A N 1
ATOM 873 C CA . LEU A 1 112 ? 4.509 0.716 12.657 1.00 91.50 112 LEU A CA 1
ATOM 874 C C . LEU A 1 112 ? 4.518 -0.466 11.688 1.00 91.50 112 LEU A C 1
ATOM 876 O O . LEU A 1 112 ? 5.100 -0.353 10.611 1.00 91.50 112 LEU A O 1
ATOM 880 N N . PHE A 1 113 ? 3.798 -1.536 12.020 1.00 92.88 113 PHE A N 1
ATOM 881 C CA . PHE A 1 113 ? 3.657 -2.702 11.158 1.00 92.88 113 PHE A CA 1
ATOM 882 C C . PHE A 1 113 ? 3.104 -2.330 9.783 1.00 92.88 113 PHE A C 1
ATOM 884 O O . PHE A 1 113 ? 3.782 -2.512 8.780 1.00 92.88 113 PHE A O 1
ATOM 891 N N . THR A 1 114 ? 1.913 -1.722 9.725 1.00 93.00 114 THR A N 1
ATOM 892 C CA . THR A 1 114 ? 1.276 -1.296 8.462 1.00 93.00 114 THR A CA 1
ATOM 893 C C . THR A 1 114 ? 2.181 -0.371 7.647 1.00 93.00 114 THR A C 1
ATOM 895 O O . THR A 1 114 ? 2.188 -0.432 6.420 1.00 93.00 114 THR A O 1
ATOM 898 N N . ARG A 1 115 ? 2.989 0.476 8.311 1.00 94.06 115 ARG A N 1
ATOM 899 C CA . ARG A 1 115 ? 3.980 1.333 7.639 1.00 94.06 115 ARG A CA 1
ATOM 900 C C . ARG A 1 115 ? 5.004 0.507 6.877 1.00 94.06 115 ARG A C 1
ATOM 902 O O . ARG A 1 115 ? 5.318 0.840 5.739 1.00 94.06 115 ARG A O 1
ATOM 909 N N . TRP A 1 116 ? 5.592 -0.471 7.550 1.00 94.75 116 TRP A N 1
ATOM 910 C CA . TRP A 1 116 ? 6.711 -1.223 7.013 1.00 94.75 116 TRP A CA 1
ATOM 911 C C . TRP A 1 116 ? 6.257 -2.356 6.102 1.00 94.75 116 TRP A C 1
ATOM 913 O O . TRP A 1 116 ? 6.886 -2.548 5.074 1.00 94.75 116 TRP A O 1
ATOM 923 N N . ALA A 1 117 ? 5.128 -3.004 6.387 1.00 93.00 117 ALA A N 1
ATOM 924 C CA . ALA A 1 117 ? 4.508 -3.976 5.494 1.00 93.00 117 ALA A CA 1
ATOM 925 C C . ALA A 1 117 ? 4.227 -3.363 4.113 1.00 93.00 117 ALA A C 1
ATOM 927 O O . ALA A 1 117 ? 4.631 -3.927 3.101 1.00 93.00 117 ALA A O 1
ATOM 928 N N . ALA A 1 118 ? 3.647 -2.155 4.062 1.00 94.38 118 ALA A N 1
ATOM 929 C CA . ALA A 1 118 ? 3.466 -1.438 2.799 1.00 94.38 118 ALA A CA 1
ATOM 930 C C . ALA A 1 118 ? 4.813 -1.133 2.120 1.00 94.38 118 ALA A C 1
ATOM 932 O O . ALA A 1 118 ? 4.970 -1.370 0.930 1.00 94.38 118 ALA A O 1
ATOM 933 N N . ARG A 1 119 ? 5.821 -0.657 2.863 1.00 95.19 119 ARG A N 1
ATOM 934 C CA . ARG A 1 119 ? 7.157 -0.396 2.294 1.00 95.19 119 ARG A CA 1
ATOM 935 C C . ARG A 1 119 ? 7.798 -1.650 1.708 1.00 95.19 119 ARG A C 1
ATOM 937 O O . ARG A 1 119 ? 8.339 -1.570 0.614 1.00 95.19 119 ARG A O 1
ATOM 944 N N . PHE A 1 120 ? 7.724 -2.780 2.405 1.00 94.75 120 PHE A N 1
ATOM 945 C CA . PHE A 1 120 ? 8.257 -4.046 1.914 1.00 94.75 120 PHE A CA 1
ATOM 946 C C . PHE A 1 120 ? 7.480 -4.547 0.701 1.00 94.75 120 PHE A C 1
ATOM 948 O O . PHE A 1 120 ? 8.111 -4.949 -0.266 1.00 94.75 120 PHE A O 1
ATOM 955 N N . ALA A 1 121 ? 6.149 -4.444 0.689 1.00 95.19 121 ALA A N 1
ATOM 956 C CA . ALA A 1 121 ? 5.352 -4.792 -0.486 1.00 95.19 121 ALA A CA 1
ATOM 957 C C . ALA A 1 121 ? 5.766 -3.961 -1.714 1.00 95.19 121 ALA A C 1
ATOM 959 O O . ALA A 1 121 ? 6.002 -4.508 -2.785 1.00 95.19 121 ALA A O 1
ATOM 960 N N . PHE A 1 122 ? 5.945 -2.649 -1.559 1.00 96.19 122 PHE A N 1
ATOM 961 C CA . PHE A 1 122 ? 6.403 -1.784 -2.650 1.00 96.19 122 PHE A CA 1
ATOM 962 C C . PHE A 1 122 ? 7.854 -2.041 -3.067 1.00 96.19 122 PHE A C 1
ATOM 964 O O . PHE A 1 122 ? 8.164 -1.986 -4.253 1.00 96.19 122 PHE A O 1
ATOM 971 N N . LEU A 1 123 ? 8.738 -2.339 -2.116 1.00 95.00 123 LEU A N 1
ATOM 972 C CA . LEU A 1 123 ? 10.132 -2.672 -2.397 1.00 95.00 123 LEU A CA 1
ATOM 973 C C . LEU A 1 123 ? 10.244 -3.986 -3.182 1.00 95.00 123 LEU A C 1
ATOM 975 O O . LEU A 1 123 ? 10.948 -4.037 -4.182 1.00 95.00 123 LEU A O 1
ATOM 979 N N . TRP A 1 124 ? 9.539 -5.028 -2.739 1.00 95.12 124 TRP A N 1
ATOM 980 C CA . TRP A 1 124 ? 9.697 -6.390 -3.252 1.00 95.12 124 TRP A CA 1
ATOM 981 C C . TRP A 1 124 ? 8.768 -6.740 -4.410 1.00 95.12 124 TRP A C 1
ATOM 983 O O . TRP A 1 124 ? 9.152 -7.521 -5.271 1.00 95.12 124 TRP A O 1
ATOM 993 N N . LEU A 1 125 ? 7.561 -6.178 -4.446 1.00 95.19 125 LEU A N 1
ATOM 994 C CA . LEU A 1 125 ? 6.597 -6.413 -5.526 1.00 95.19 125 LEU A CA 1
ATOM 995 C C . LEU A 1 125 ? 6.491 -5.195 -6.441 1.00 95.19 125 LEU A C 1
ATOM 997 O O . LEU A 1 125 ? 6.452 -5.345 -7.656 1.00 95.19 125 LEU A O 1
ATOM 1001 N N . GLY A 1 126 ? 6.486 -3.989 -5.869 1.00 94.44 126 GLY A N 1
ATOM 1002 C CA . GLY A 1 126 ? 6.332 -2.750 -6.632 1.00 94.44 126 GLY A CA 1
ATOM 1003 C C . GLY A 1 126 ? 7.486 -2.478 -7.577 1.00 94.44 126 GLY A C 1
ATOM 1004 O O . GLY A 1 126 ? 7.250 -2.314 -8.766 1.00 94.44 126 GLY A O 1
ATOM 1005 N N . LEU A 1 127 ? 8.727 -2.455 -7.088 1.00 93.31 127 LEU A N 1
ATOM 1006 C CA . LEU A 1 127 ? 9.875 -2.157 -7.949 1.00 93.31 127 LEU A CA 1
ATOM 1007 C C . LEU A 1 127 ? 10.039 -3.177 -9.087 1.00 93.31 127 LEU A C 1
ATOM 1009 O O . LEU A 1 127 ? 10.079 -2.733 -10.235 1.00 93.31 127 LEU A O 1
ATOM 1013 N N . PRO A 1 128 ? 10.065 -4.505 -8.846 1.00 92.94 128 PRO A N 1
ATOM 1014 C CA . PRO A 1 128 ? 10.159 -5.468 -9.944 1.00 92.94 128 PRO A CA 1
ATOM 1015 C C . PRO A 1 128 ? 8.929 -5.435 -10.850 1.00 92.94 128 PRO A C 1
ATOM 1017 O O . PRO A 1 128 ? 9.060 -5.467 -12.070 1.00 92.94 128 PRO A O 1
ATOM 1020 N N . GLY A 1 129 ? 7.737 -5.314 -10.262 1.00 93.88 129 GLY A N 1
ATOM 1021 C CA . GLY A 1 129 ? 6.480 -5.249 -10.994 1.00 93.88 129 GLY A CA 1
ATOM 1022 C C . GLY A 1 129 ? 6.411 -4.052 -11.939 1.00 93.88 129 GLY A C 1
ATOM 1023 O O . GLY A 1 129 ? 6.092 -4.213 -13.114 1.00 93.88 129 GLY A O 1
ATOM 1024 N N . TYR A 1 130 ? 6.814 -2.863 -11.489 1.00 93.88 130 TYR A N 1
ATOM 1025 C CA . TYR A 1 130 ? 6.911 -1.682 -12.347 1.00 93.88 130 TYR A CA 1
ATOM 1026 C C . TYR A 1 130 ? 8.084 -1.749 -13.325 1.00 93.88 130 TYR A C 1
ATOM 1028 O O . TYR A 1 130 ? 7.963 -1.234 -14.433 1.00 93.88 130 TYR A O 1
ATOM 1036 N N . ALA A 1 131 ? 9.184 -2.426 -12.986 1.00 91.62 131 ALA A N 1
ATOM 1037 C CA . ALA A 1 131 ? 10.278 -2.648 -13.931 1.00 91.62 131 ALA A CA 1
ATOM 1038 C C . ALA A 1 131 ? 9.836 -3.472 -15.154 1.00 91.62 131 ALA A C 1
ATOM 1040 O O . ALA A 1 131 ? 10.385 -3.284 -16.240 1.00 91.62 131 ALA A O 1
ATOM 1041 N N . THR A 1 132 ? 8.796 -4.312 -15.029 1.00 91.94 132 THR A N 1
ATOM 1042 C CA . THR A 1 132 ? 8.230 -5.031 -16.185 1.00 91.94 132 THR A CA 1
ATOM 1043 C C . THR A 1 132 ? 7.687 -4.099 -17.269 1.00 91.94 132 THR A C 1
ATOM 1045 O O . THR A 1 132 ? 7.640 -4.512 -18.422 1.00 91.94 132 THR A O 1
ATOM 1048 N N . MET A 1 133 ? 7.360 -2.834 -16.953 1.00 89.50 133 MET A N 1
ATOM 1049 C CA . MET A 1 133 ? 6.917 -1.828 -17.934 1.00 89.50 133 MET A CA 1
ATOM 1050 C C . MET A 1 133 ? 7.934 -1.567 -19.053 1.00 89.50 133 MET A C 1
ATOM 1052 O O . MET A 1 133 ? 7.561 -1.029 -20.092 1.00 89.50 133 MET A O 1
ATOM 1056 N N . ALA A 1 134 ? 9.203 -1.937 -18.853 1.00 87.75 134 ALA A N 1
ATOM 1057 C CA . ALA A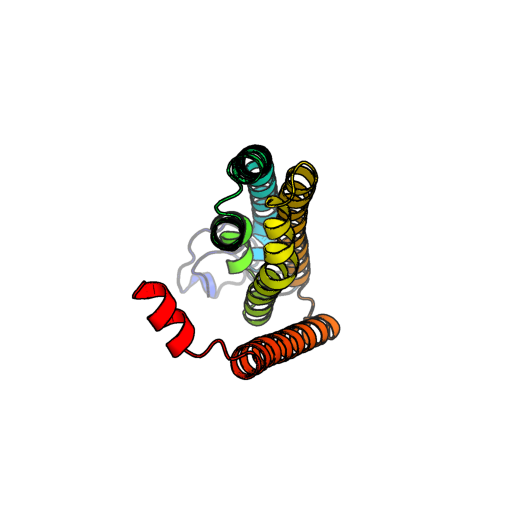 1 134 ? 10.237 -1.860 -19.880 1.00 87.75 134 ALA A CA 1
ATOM 1058 C C . ALA A 1 134 ? 10.110 -2.950 -20.963 1.00 87.75 134 ALA A C 1
ATOM 1060 O O . ALA A 1 134 ? 10.756 -2.847 -22.002 1.00 87.75 134 ALA A O 1
ATOM 1061 N N . VAL A 1 135 ? 9.308 -3.996 -20.734 1.00 88.56 135 VAL A N 1
ATOM 1062 C CA . VAL A 1 135 ? 9.091 -5.087 -21.690 1.00 88.56 135 VAL A CA 1
ATOM 1063 C C . VAL A 1 135 ? 7.857 -4.774 -22.546 1.00 88.56 135 VAL A C 1
ATOM 1065 O O . VAL A 1 135 ? 6.761 -4.659 -21.991 1.00 88.56 135 VAL A O 1
ATOM 1068 N N . PRO A 1 136 ? 7.972 -4.687 -23.884 1.00 85.50 136 PRO A N 1
ATOM 1069 C CA . PRO A 1 136 ? 6.822 -4.448 -24.754 1.00 85.50 136 PRO A CA 1
ATOM 1070 C C . PRO A 1 136 ? 5.713 -5.492 -24.555 1.00 85.50 136 PRO A C 1
ATOM 1072 O O . PRO A 1 136 ? 5.995 -6.680 -24.402 1.00 85.50 136 PRO A O 1
ATOM 1075 N N . LEU A 1 137 ? 4.448 -5.051 -24.579 1.00 83.00 137 LEU A N 1
ATOM 1076 C CA . LEU A 1 137 ? 3.217 -5.836 -24.345 1.00 83.00 137 LEU A CA 1
ATOM 1077 C C . LEU A 1 137 ? 3.085 -6.440 -22.932 1.00 83.00 137 LEU A C 1
ATOM 1079 O O . LEU A 1 137 ? 2.077 -6.205 -22.264 1.00 83.00 137 LEU A O 1
ATOM 1083 N N . ALA A 1 138 ? 4.097 -7.159 -22.440 1.00 86.19 138 ALA A N 1
ATOM 1084 C CA . ALA A 1 138 ? 4.110 -7.720 -21.089 1.00 86.19 138 ALA A CA 1
ATOM 1085 C C . ALA A 1 138 ? 4.097 -6.626 -20.009 1.00 86.19 138 ALA A C 1
ATOM 1087 O O . ALA A 1 138 ? 3.482 -6.799 -18.958 1.00 86.19 138 ALA A O 1
ATOM 1088 N N . GLY A 1 139 ? 4.710 -5.474 -20.287 1.00 85.50 139 GLY A N 1
ATOM 1089 C CA . GLY A 1 139 ? 4.806 -4.354 -19.360 1.00 85.50 139 GLY A CA 1
ATOM 1090 C C . GLY A 1 139 ? 3.489 -3.648 -19.069 1.00 85.50 139 GLY A C 1
ATOM 1091 O O . GLY A 1 139 ? 3.324 -3.099 -17.980 1.00 85.50 139 GLY A O 1
ATOM 1092 N N . ILE A 1 140 ? 2.518 -3.717 -19.984 1.00 90.88 140 ILE A N 1
ATOM 1093 C CA . ILE A 1 140 ? 1.167 -3.190 -19.745 1.00 90.88 140 ILE A CA 1
ATOM 1094 C C . ILE A 1 140 ? 0.471 -4.056 -18.696 1.00 90.88 140 ILE A C 1
ATOM 1096 O O . ILE A 1 140 ? 0.004 -3.546 -17.678 1.00 90.88 140 ILE A O 1
ATOM 1100 N N . VAL A 1 141 ? 0.454 -5.376 -18.914 1.00 95.00 141 VAL A N 1
ATOM 1101 C CA . VAL A 1 141 ? -0.176 -6.331 -17.993 1.00 95.00 141 VAL A CA 1
ATOM 1102 C C . VAL A 1 141 ? 0.537 -6.317 -16.644 1.00 95.00 141 VAL A C 1
ATOM 1104 O O . VAL A 1 141 ? -0.120 -6.190 -15.614 1.00 95.00 141 VAL A O 1
ATOM 1107 N N . GLY A 1 142 ? 1.870 -6.385 -16.639 1.00 94.19 142 GLY A N 1
ATOM 1108 C CA . GLY A 1 142 ? 2.675 -6.388 -15.421 1.00 94.19 142 GLY A CA 1
ATOM 1109 C C . GLY A 1 142 ? 2.541 -5.095 -14.617 1.00 94.19 142 GLY A C 1
ATOM 1110 O O . GLY A 1 142 ? 2.300 -5.146 -13.410 1.00 94.19 142 GLY A O 1
ATOM 1111 N N . GLY A 1 143 ? 2.600 -3.936 -15.277 1.00 94.62 143 GLY A N 1
ATOM 1112 C CA . GLY A 1 143 ? 2.433 -2.631 -14.640 1.00 94.62 143 GLY A CA 1
ATOM 1113 C C . GLY A 1 143 ? 1.048 -2.439 -14.018 1.00 94.62 143 GLY A C 1
ATOM 1114 O O . GLY A 1 143 ? 0.942 -2.063 -12.848 1.00 94.62 143 GLY A O 1
ATOM 1115 N N . VAL A 1 144 ? -0.016 -2.752 -14.765 1.00 97.00 144 VAL A N 1
ATOM 1116 C CA . VAL A 1 144 ? -1.400 -2.651 -14.273 1.00 97.00 144 VAL A CA 1
ATOM 1117 C C . VAL A 1 144 ? -1.665 -3.658 -13.155 1.00 97.00 144 VAL A C 1
ATOM 1119 O O . VAL A 1 144 ? -2.197 -3.277 -12.112 1.00 97.00 144 VAL A O 1
ATOM 1122 N N . ALA A 1 145 ? -1.255 -4.919 -13.320 1.00 97.62 145 ALA A N 1
ATOM 1123 C CA . ALA A 1 145 ? -1.422 -5.942 -12.291 1.00 97.62 145 ALA A CA 1
ATOM 1124 C C . ALA A 1 145 ? -0.706 -5.548 -10.993 1.00 97.62 145 ALA A C 1
ATOM 1126 O O . ALA A 1 145 ? -1.293 -5.642 -9.917 1.00 97.62 145 ALA A O 1
ATOM 1127 N N . THR A 1 146 ? 0.521 -5.029 -11.089 1.00 97.56 146 THR A N 1
ATOM 1128 C CA . THR A 1 146 ? 1.288 -4.537 -9.934 1.00 97.56 146 THR A CA 1
ATOM 1129 C C . THR A 1 146 ? 0.553 -3.407 -9.219 1.00 97.56 146 THR A C 1
ATOM 1131 O O . THR A 1 146 ? 0.415 -3.440 -7.994 1.00 97.56 146 THR A O 1
ATOM 1134 N N . PHE A 1 147 ? 0.031 -2.433 -9.970 1.00 98.19 147 PHE A N 1
ATOM 1135 C CA . PHE A 1 147 ? -0.730 -1.321 -9.406 1.00 98.19 147 PHE A CA 1
ATOM 1136 C C . PHE A 1 147 ? -1.982 -1.799 -8.656 1.00 98.19 147 PHE A C 1
ATOM 1138 O O . PHE A 1 147 ? -2.211 -1.393 -7.512 1.00 98.19 147 PHE A O 1
ATOM 1145 N N . VAL A 1 148 ? -2.773 -2.683 -9.270 1.00 98.38 148 VAL A N 1
ATOM 1146 C CA . VAL A 1 148 ? -4.007 -3.221 -8.676 1.00 98.38 148 VAL A CA 1
ATOM 1147 C C . VAL A 1 148 ? -3.689 -4.045 -7.431 1.00 98.38 148 VAL A C 1
ATOM 1149 O O . VAL A 1 148 ? -4.213 -3.757 -6.357 1.00 98.38 148 VAL A O 1
ATOM 1152 N N . VAL A 1 149 ? -2.781 -5.018 -7.543 1.00 98.19 149 VAL A N 1
ATOM 1153 C CA . VAL A 1 149 ? -2.432 -5.929 -6.443 1.00 98.19 149 VAL A CA 1
ATOM 1154 C C . VAL A 1 149 ? -1.891 -5.160 -5.242 1.00 98.19 149 VAL A C 1
ATOM 1156 O O . VAL A 1 149 ? -2.327 -5.404 -4.122 1.00 98.19 149 VAL A O 1
ATOM 1159 N N . LEU A 1 150 ? -0.986 -4.199 -5.438 1.00 97.88 150 LEU A N 1
ATOM 1160 C CA . LEU A 1 150 ? -0.454 -3.411 -4.322 1.00 97.88 150 LEU A CA 1
ATOM 1161 C C . LEU A 1 150 ? -1.511 -2.523 -3.666 1.00 97.88 150 LEU A C 1
ATOM 1163 O O . LEU A 1 150 ? -1.516 -2.386 -2.440 1.00 97.88 150 LEU A O 1
ATOM 1167 N N . THR A 1 151 ? -2.403 -1.935 -4.466 1.00 98.19 151 THR A N 1
ATOM 1168 C CA . THR A 1 151 ? -3.522 -1.134 -3.953 1.00 98.19 151 THR A CA 1
ATOM 1169 C C . THR A 1 151 ? -4.429 -1.989 -3.071 1.00 98.19 151 THR A C 1
ATOM 1171 O O . THR A 1 151 ? -4.709 -1.608 -1.931 1.00 98.19 151 THR A O 1
ATOM 1174 N N . GLU A 1 152 ? -4.805 -3.172 -3.555 1.00 97.69 152 GLU A N 1
ATOM 1175 C CA . GLU A 1 152 ? -5.654 -4.117 -2.830 1.00 97.69 152 GLU A CA 1
ATOM 1176 C C . GLU A 1 152 ? -4.973 -4.673 -1.579 1.00 97.69 152 GLU A C 1
ATOM 1178 O O . GLU A 1 152 ? -5.559 -4.652 -0.500 1.00 97.69 152 GLU A O 1
ATOM 1183 N N . VAL A 1 153 ? -3.705 -5.086 -1.660 1.00 96.19 153 VAL A N 1
ATOM 1184 C CA . VAL A 1 153 ? -2.952 -5.588 -0.498 1.00 96.19 153 VAL A CA 1
ATOM 1185 C C . VAL A 1 153 ? -2.912 -4.543 0.617 1.00 96.19 153 VAL A C 1
ATOM 1187 O O . VAL A 1 153 ? -3.184 -4.863 1.775 1.00 96.19 153 VAL A O 1
ATOM 1190 N N . VAL A 1 154 ? -2.617 -3.279 0.291 1.00 96.56 154 VAL A N 1
ATOM 1191 C CA . VAL A 1 154 ? -2.598 -2.197 1.286 1.00 96.56 154 VAL A CA 1
ATOM 1192 C C . VAL A 1 154 ? -3.996 -1.929 1.846 1.00 96.56 154 VAL A C 1
ATOM 1194 O O . VAL A 1 154 ? -4.131 -1.716 3.056 1.00 96.56 154 VAL A O 1
ATOM 1197 N N . HIS A 1 155 ? -5.029 -1.947 1.001 1.00 96.50 155 HIS A N 1
ATOM 1198 C CA . HIS A 1 155 ? -6.413 -1.760 1.423 1.00 96.50 155 HIS A CA 1
ATOM 1199 C C . HIS A 1 155 ? -6.874 -2.863 2.375 1.00 96.50 155 HIS A C 1
ATOM 1201 O O . HIS A 1 155 ? -7.215 -2.560 3.523 1.00 96.50 155 HIS A O 1
ATOM 1207 N N . VAL A 1 156 ? -6.842 -4.113 1.910 1.00 96.75 156 VAL A N 1
ATOM 1208 C CA . VAL A 1 156 ? -7.313 -5.302 2.624 1.00 96.75 156 VAL A CA 1
ATOM 1209 C C . VAL A 1 156 ? -6.557 -5.461 3.931 1.00 96.75 156 VAL A C 1
ATOM 1211 O O . VAL A 1 156 ? -7.179 -5.626 4.979 1.00 96.75 156 VAL A O 1
ATOM 1214 N N . TYR A 1 157 ? -5.227 -5.326 3.915 1.00 95.25 157 TYR A N 1
ATOM 1215 C CA . TYR A 1 157 ? -4.440 -5.449 5.138 1.00 95.25 157 TYR A CA 1
ATOM 1216 C C . TYR A 1 157 ? -4.776 -4.345 6.153 1.00 95.25 157 TYR A C 1
ATOM 1218 O O . TYR A 1 157 ? -4.894 -4.612 7.350 1.00 95.25 157 TYR A O 1
ATOM 1226 N N . THR A 1 158 ? -4.981 -3.103 5.699 1.00 95.94 158 THR A N 1
ATOM 1227 C CA . THR A 1 158 ? -5.364 -1.998 6.595 1.00 95.94 158 THR A CA 1
ATOM 1228 C C . THR A 1 158 ? -6.766 -2.197 7.171 1.00 95.94 158 THR A C 1
ATOM 1230 O O . THR A 1 158 ? -6.948 -2.000 8.371 1.00 95.94 158 THR A O 1
ATOM 1233 N N . ALA A 1 159 ? -7.734 -2.617 6.350 1.00 96.56 159 ALA A N 1
ATOM 1234 C CA . ALA A 1 159 ? -9.103 -2.891 6.785 1.00 96.56 159 ALA A CA 1
ATOM 1235 C C . ALA A 1 159 ? -9.146 -4.053 7.791 1.00 96.56 159 ALA A C 1
ATOM 1237 O O . ALA A 1 159 ? -9.719 -3.924 8.871 1.00 96.56 159 ALA A O 1
ATOM 1238 N N . TRP A 1 160 ? -8.430 -5.143 7.506 1.00 96.44 160 TRP A N 1
ATOM 1239 C CA . TRP A 1 160 ? -8.277 -6.267 8.429 1.00 96.44 160 TRP A CA 1
ATOM 1240 C C . TRP A 1 160 ? -7.618 -5.844 9.751 1.00 96.44 160 TRP A C 1
ATOM 1242 O O . TRP A 1 160 ? -8.081 -6.216 10.830 1.00 96.44 160 TRP A O 1
ATOM 1252 N N . SER A 1 161 ? -6.577 -5.005 9.697 1.00 94.88 161 SER A N 1
ATOM 1253 C CA . SER A 1 161 ? -5.923 -4.467 10.897 1.00 94.88 161 SER A CA 1
ATOM 1254 C C . SER A 1 161 ? -6.873 -3.599 11.730 1.00 94.88 161 SER A C 1
ATOM 1256 O O . SER A 1 161 ? -6.882 -3.711 12.955 1.00 94.88 161 SER A O 1
ATOM 1258 N N . LEU A 1 162 ? -7.707 -2.775 11.081 1.00 95.31 162 LEU A N 1
ATOM 1259 C CA . LEU A 1 162 ? -8.734 -1.965 11.742 1.00 95.31 162 LEU A CA 1
ATOM 1260 C C . LEU A 1 162 ? -9.809 -2.822 12.410 1.00 95.31 162 LEU A C 1
ATOM 1262 O O . LEU A 1 162 ? -10.158 -2.557 13.559 1.00 95.31 162 LEU A O 1
ATOM 1266 N N . ALA A 1 163 ? -10.308 -3.851 11.725 1.00 95.62 163 ALA A N 1
ATOM 1267 C CA . ALA A 1 163 ? -11.303 -4.768 12.276 1.00 95.62 163 ALA A CA 1
ATOM 1268 C C . ALA A 1 163 ? -10.767 -5.474 13.531 1.00 95.62 163 ALA A C 1
ATOM 1270 O O . ALA A 1 163 ? -11.434 -5.537 14.567 1.00 95.62 163 ALA A O 1
ATOM 1271 N N . ARG A 1 164 ? -9.509 -5.931 13.481 1.00 94.38 164 ARG A N 1
ATOM 1272 C CA . ARG A 1 164 ? -8.851 -6.557 14.634 1.00 94.38 164 ARG A CA 1
ATOM 1273 C C . ARG A 1 164 ? -8.618 -5.577 15.773 1.00 94.38 164 ARG A C 1
ATOM 1275 O O . ARG A 1 164 ? -8.871 -5.930 16.924 1.00 94.38 164 ARG A O 1
ATOM 1282 N N . GLU A 1 165 ? -8.205 -4.352 15.461 1.00 92.75 165 GLU A N 1
ATOM 1283 C CA . GLU A 1 165 ? -8.047 -3.297 16.458 1.00 92.75 165 GLU A CA 1
ATOM 1284 C C . GLU A 1 165 ? -9.378 -2.971 17.141 1.00 92.75 165 GLU A C 1
ATOM 1286 O O . GLU A 1 165 ? -9.408 -2.897 18.370 1.00 92.75 165 GLU A O 1
ATOM 1291 N N . ARG A 1 166 ? -10.480 -2.855 16.381 1.00 91.75 166 ARG A N 1
ATOM 1292 C CA . ARG A 1 166 ? -11.851 -2.687 16.898 1.00 91.75 166 ARG A CA 1
ATOM 1293 C C . ARG A 1 166 ? -12.209 -3.813 17.865 1.00 91.75 166 ARG A C 1
ATOM 1295 O O . ARG A 1 166 ? -12.586 -3.545 18.998 1.00 91.75 166 ARG A O 1
ATOM 1302 N N . SER A 1 167 ? -11.966 -5.063 17.473 1.00 91.06 167 SER A N 1
ATOM 1303 C CA . SER A 1 167 ? -12.194 -6.242 18.326 1.00 91.06 167 SER A CA 1
ATOM 1304 C C . SER A 1 167 ? -11.180 -6.431 19.471 1.00 91.06 167 SER A C 1
ATOM 1306 O O . SER A 1 167 ? -11.207 -7.460 20.139 1.00 91.06 167 SER A O 1
ATOM 1308 N N . ARG A 1 168 ? -10.268 -5.470 19.698 1.00 88.50 168 ARG A N 1
ATOM 1309 C CA . ARG A 1 168 ? -9.229 -5.496 20.750 1.00 88.50 168 ARG A CA 1
ATOM 1310 C C . ARG A 1 168 ? -8.333 -6.741 20.713 1.00 88.50 168 ARG A C 1
ATOM 1312 O O . ARG A 1 168 ? -7.751 -7.128 21.722 1.00 88.50 168 ARG A O 1
ATOM 1319 N N . GLN A 1 169 ? -8.182 -7.362 19.546 1.00 90.94 169 GLN A N 1
ATOM 1320 C CA . GLN A 1 169 ? -7.319 -8.528 19.413 1.00 90.94 169 GLN A CA 1
ATOM 1321 C C . GLN A 1 169 ? -5.841 -8.117 19.507 1.00 90.94 169 GLN A C 1
ATOM 1323 O O . GLN A 1 169 ? -5.464 -7.068 18.972 1.00 90.94 169 GLN A O 1
ATOM 1328 N N . PRO A 1 170 ? -4.971 -8.940 20.117 1.00 90.81 170 PRO A N 1
ATOM 1329 C CA . PRO A 1 170 ? -3.530 -8.699 20.115 1.00 90.81 170 PRO A CA 1
ATOM 1330 C C . PRO A 1 170 ? -2.932 -8.880 18.709 1.00 90.81 170 PRO A C 1
ATOM 1332 O O . PRO A 1 170 ? -3.571 -9.424 17.804 1.00 90.81 170 PRO A O 1
ATOM 1335 N N . MET A 1 171 ? -1.696 -8.426 18.484 1.00 89.38 171 MET A N 1
ATOM 1336 C CA . MET A 1 171 ? -0.966 -8.810 17.265 1.00 89.38 171 MET A CA 1
ATOM 1337 C C . MET A 1 171 ? -0.703 -10.317 17.256 1.00 89.38 171 MET A C 1
ATOM 1339 O O . MET A 1 171 ? -0.492 -10.925 18.304 1.00 89.38 171 MET A O 1
ATOM 1343 N N . LEU A 1 172 ? -0.734 -10.924 16.072 1.00 92.44 172 LEU A N 1
ATOM 1344 C CA . LEU A 1 172 ? -0.424 -12.343 15.917 1.00 92.44 172 LEU A CA 1
ATOM 1345 C C . LEU A 1 172 ? 1.091 -12.521 15.896 1.00 92.44 172 LEU A C 1
ATOM 1347 O O . LEU A 1 172 ? 1.808 -11.714 15.310 1.00 92.44 172 LEU A O 1
ATOM 1351 N N . ALA A 1 173 ? 1.583 -13.610 16.485 1.00 92.44 173 ALA A N 1
ATOM 1352 C CA . ALA A 1 173 ? 3.015 -13.904 16.503 1.00 92.44 173 ALA A CA 1
ATOM 1353 C C . ALA A 1 173 ? 3.612 -13.981 15.084 1.00 92.44 173 ALA A C 1
ATOM 1355 O O . ALA A 1 173 ? 4.713 -13.483 14.852 1.00 92.44 173 ALA A O 1
ATOM 1356 N N . TRP A 1 174 ? 2.863 -14.529 14.118 1.00 91.88 174 TRP A N 1
ATOM 1357 C CA . TRP A 1 174 ? 3.319 -14.631 12.730 1.00 91.88 174 TRP A CA 1
ATOM 1358 C C . TRP A 1 174 ? 3.528 -13.266 12.070 1.00 91.88 174 TRP A C 1
ATOM 1360 O O . TRP A 1 174 ? 4.415 -13.149 11.232 1.00 91.88 174 TRP A O 1
ATOM 1370 N N . GLU A 1 175 ? 2.771 -12.229 12.454 1.00 91.56 175 GLU A N 1
ATOM 1371 C CA . GLU A 1 175 ? 2.968 -10.875 11.927 1.00 91.56 175 GLU A CA 1
ATOM 1372 C C . GLU A 1 175 ? 4.402 -10.430 12.253 1.00 91.56 175 GLU A C 1
ATOM 1374 O O . GLU A 1 175 ? 5.179 -10.074 11.365 1.00 91.56 175 GLU A O 1
ATOM 1379 N N . THR A 1 176 ? 4.796 -10.541 13.522 1.00 91.69 176 THR A N 1
ATOM 1380 C CA . THR A 1 176 ? 6.147 -10.199 13.981 1.00 91.69 176 THR A CA 1
ATOM 1381 C C . THR A 1 176 ? 7.222 -11.020 13.272 1.00 91.69 176 THR A C 1
ATOM 1383 O O . THR A 1 176 ? 8.224 -10.451 12.840 1.00 91.69 176 THR A O 1
ATOM 1386 N N . VAL A 1 177 ? 7.003 -12.330 13.105 1.00 93.88 177 VAL A N 1
ATOM 1387 C CA . VAL A 1 177 ? 7.941 -13.217 12.397 1.00 93.88 177 VAL A CA 1
ATOM 1388 C C . VAL A 1 177 ? 8.110 -12.779 10.943 1.00 93.88 177 VAL A C 1
ATOM 1390 O O . VAL A 1 177 ? 9.235 -12.544 10.517 1.00 93.88 177 VAL A O 1
ATOM 1393 N N . VAL A 1 178 ? 7.016 -12.575 10.202 1.00 91.88 178 VAL A N 1
ATOM 1394 C CA . VAL A 1 178 ? 7.057 -12.136 8.797 1.00 91.88 178 VAL A CA 1
ATOM 1395 C C . VAL A 1 178 ? 7.800 -10.810 8.653 1.00 91.88 178 VAL A C 1
ATOM 1397 O O . VAL A 1 178 ? 8.617 -10.654 7.748 1.00 91.88 178 VAL A O 1
ATOM 1400 N N . MET A 1 179 ? 7.571 -9.861 9.561 1.00 92.62 179 MET A N 1
ATOM 1401 C CA . MET A 1 179 ? 8.270 -8.576 9.539 1.00 92.62 179 MET A CA 1
ATOM 1402 C C . MET A 1 179 ? 9.758 -8.689 9.824 1.00 92.62 179 MET A C 1
ATOM 1404 O O . MET A 1 179 ? 10.548 -8.036 9.143 1.00 92.62 179 MET A O 1
ATOM 1408 N N . ALA A 1 180 ? 10.136 -9.494 10.817 1.00 93.75 180 ALA A N 1
ATOM 1409 C CA . ALA A 1 180 ? 11.534 -9.748 11.124 1.00 93.75 180 ALA A CA 1
ATOM 1410 C C . ALA A 1 180 ? 12.227 -10.403 9.923 1.00 93.75 180 ALA A C 1
ATOM 1412 O O . ALA A 1 180 ? 13.250 -9.903 9.464 1.00 93.75 180 ALA A O 1
ATOM 1413 N N . THR A 1 181 ? 11.617 -11.438 9.339 1.00 95.12 181 THR A N 1
ATOM 1414 C CA . THR A 1 181 ? 12.139 -12.119 8.150 1.00 95.12 181 THR A CA 1
ATOM 1415 C C . THR A 1 181 ? 12.289 -11.163 6.966 1.00 95.12 181 THR A C 1
ATOM 1417 O O . THR A 1 181 ? 13.367 -11.102 6.382 1.00 95.12 181 THR A O 1
ATOM 1420 N N . LEU A 1 182 ? 11.265 -10.369 6.631 1.00 93.75 182 LEU A N 1
ATOM 1421 C CA . LEU A 1 182 ? 11.339 -9.400 5.528 1.00 93.75 182 LEU A CA 1
ATOM 1422 C C . LEU A 1 182 ? 12.428 -8.347 5.753 1.00 93.75 182 LEU A C 1
ATOM 1424 O O . LEU A 1 182 ? 13.150 -8.004 4.815 1.00 93.75 182 LEU A O 1
ATOM 1428 N N . ALA A 1 183 ? 12.573 -7.848 6.983 1.00 93.69 183 ALA A N 1
ATOM 1429 C CA . ALA A 1 183 ? 13.623 -6.897 7.324 1.00 93.69 183 ALA A CA 1
ATOM 1430 C C . ALA A 1 183 ? 15.017 -7.516 7.158 1.00 93.69 183 ALA A C 1
ATOM 1432 O O . ALA A 1 183 ? 15.866 -6.923 6.492 1.00 93.69 183 ALA A O 1
ATOM 1433 N N . THR A 1 184 ? 15.234 -8.722 7.688 1.00 97.00 184 THR A N 1
ATOM 1434 C CA . THR A 1 184 ? 16.505 -9.447 7.562 1.00 97.00 184 THR A CA 1
ATOM 1435 C C . THR A 1 184 ? 16.846 -9.729 6.103 1.00 97.00 184 THR A C 1
ATOM 1437 O O . THR A 1 184 ? 17.944 -9.396 5.666 1.00 97.00 184 THR A O 1
ATOM 1440 N N . VAL A 1 185 ? 15.902 -10.269 5.323 1.00 96.19 185 VAL A N 1
ATOM 1441 C CA . VAL A 1 185 ? 16.099 -10.540 3.889 1.00 96.19 185 VAL A CA 1
ATOM 1442 C C . VAL A 1 185 ? 16.441 -9.253 3.138 1.00 96.19 185 VAL A C 1
ATOM 1444 O O . VAL A 1 185 ? 17.371 -9.239 2.338 1.00 96.19 185 VAL A O 1
ATOM 1447 N N . THR A 1 186 ? 15.756 -8.147 3.441 1.00 94.44 186 THR A N 1
ATOM 1448 C CA . THR A 1 186 ? 16.040 -6.841 2.829 1.00 94.44 186 THR A CA 1
ATOM 1449 C C . THR A 1 186 ? 17.460 -6.365 3.122 1.00 94.44 186 THR A C 1
ATOM 1451 O O . THR A 1 186 ? 18.160 -5.952 2.202 1.00 94.44 186 THR A O 1
ATOM 1454 N N . VAL A 1 187 ? 17.914 -6.452 4.375 1.00 96.56 187 VAL A N 1
ATOM 1455 C CA . VAL A 1 187 ? 19.286 -6.069 4.744 1.00 96.56 187 VAL A CA 1
ATOM 1456 C C . VAL A 1 187 ? 20.311 -6.946 4.027 1.00 96.56 187 VAL A C 1
ATOM 1458 O O . VAL A 1 187 ? 21.256 -6.415 3.450 1.00 96.56 187 VAL A O 1
ATOM 1461 N N . VAL A 1 188 ? 20.109 -8.266 4.008 1.00 97.00 188 VAL A N 1
ATOM 1462 C CA . VAL A 1 188 ? 21.013 -9.208 3.331 1.00 97.00 188 VAL A CA 1
ATOM 1463 C C . VAL A 1 188 ? 21.115 -8.902 1.838 1.00 97.00 188 VAL A C 1
ATOM 1465 O O . VAL A 1 188 ? 22.222 -8.836 1.311 1.00 97.00 188 VAL A O 1
ATOM 1468 N N . VAL A 1 189 ? 19.991 -8.658 1.158 1.00 94.56 189 VAL A N 1
ATOM 1469 C CA . VAL A 1 189 ? 20.000 -8.329 -0.275 1.00 94.56 189 VAL A CA 1
ATOM 1470 C C . VAL A 1 189 ? 20.662 -6.981 -0.547 1.00 94.56 189 VAL A C 1
ATOM 1472 O O . VAL A 1 189 ? 21.461 -6.890 -1.474 1.00 94.56 189 VAL A O 1
ATOM 1475 N N . ILE A 1 190 ? 20.411 -5.955 0.272 1.00 93.12 190 ILE A N 1
ATOM 1476 C CA . ILE A 1 190 ? 21.103 -4.663 0.141 1.00 93.12 190 ILE A CA 1
ATOM 1477 C C . ILE A 1 190 ? 22.620 -4.848 0.285 1.00 93.12 190 ILE A C 1
ATOM 1479 O O . ILE A 1 190 ? 23.375 -4.347 -0.546 1.00 93.12 190 ILE A O 1
ATOM 1483 N N . LEU A 1 191 ? 23.072 -5.595 1.297 1.00 95.94 191 LEU A N 1
ATOM 1484 C CA . LEU A 1 191 ? 24.495 -5.881 1.493 1.00 95.94 191 LEU A CA 1
ATOM 1485 C C . LEU A 1 191 ? 25.085 -6.654 0.311 1.00 95.94 191 LEU A C 1
ATOM 1487 O O . LEU A 1 191 ? 26.154 -6.292 -0.171 1.00 95.94 191 LEU A O 1
ATOM 1491 N N . ALA A 1 192 ? 24.382 -7.667 -0.198 1.00 93.38 192 ALA A N 1
ATOM 1492 C CA . ALA A 1 192 ? 24.821 -8.434 -1.359 1.00 93.38 192 ALA A CA 1
ATOM 1493 C C . ALA A 1 192 ? 24.961 -7.556 -2.613 1.00 93.38 192 ALA A C 1
ATOM 1495 O O . ALA A 1 192 ? 25.954 -7.676 -3.326 1.00 93.38 192 ALA A O 1
ATOM 1496 N N . VAL A 1 193 ? 24.020 -6.634 -2.855 1.00 89.75 193 VAL A N 1
ATOM 1497 C CA . VAL A 1 193 ? 24.097 -5.670 -3.966 1.00 89.75 193 VAL A CA 1
ATOM 1498 C C . VAL A 1 193 ? 25.294 -4.730 -3.804 1.00 89.75 193 VAL A C 1
ATOM 1500 O O . VAL A 1 193 ? 26.018 -4.506 -4.770 1.00 89.75 193 VAL A O 1
ATOM 1503 N N . ILE A 1 194 ? 25.546 -4.214 -2.595 1.00 90.06 194 ILE A N 1
ATOM 1504 C CA . ILE A 1 194 ? 26.689 -3.325 -2.317 1.00 90.06 194 ILE A CA 1
ATOM 1505 C C . ILE A 1 194 ? 28.021 -4.056 -2.536 1.00 90.06 194 ILE A C 1
ATOM 1507 O O . ILE A 1 194 ? 28.888 -3.554 -3.249 1.00 90.06 194 ILE A O 1
ATOM 1511 N N . ILE A 1 195 ? 28.179 -5.247 -1.949 1.00 91.12 195 ILE A N 1
ATOM 1512 C CA . ILE A 1 195 ? 29.400 -6.061 -2.063 1.00 91.12 195 ILE A CA 1
ATOM 1513 C C . ILE A 1 195 ? 29.612 -6.491 -3.518 1.00 91.12 195 ILE A C 1
ATOM 1515 O O . ILE A 1 195 ? 30.719 -6.366 -4.034 1.00 91.12 195 ILE A O 1
ATOM 1519 N N . GLY A 1 196 ? 28.557 -6.955 -4.193 1.00 88.31 196 GLY A N 1
ATOM 1520 C CA . GLY A 1 196 ? 28.607 -7.348 -5.600 1.00 88.31 196 GLY A CA 1
ATOM 1521 C C . GLY A 1 196 ? 28.996 -6.185 -6.511 1.00 88.31 196 GLY A C 1
ATOM 1522 O O . GLY A 1 196 ? 29.894 -6.333 -7.334 1.00 88.31 196 GLY A O 1
ATOM 1523 N N . GLY A 1 197 ? 28.393 -5.007 -6.321 1.00 85.00 197 GLY A N 1
ATOM 1524 C CA . GLY A 1 197 ? 28.753 -3.796 -7.064 1.00 85.00 197 GLY A CA 1
ATOM 1525 C C . GLY A 1 197 ? 30.215 -3.389 -6.859 1.00 85.00 197 GLY A C 1
ATOM 1526 O O . GLY A 1 197 ? 30.915 -3.096 -7.828 1.00 85.00 197 GLY A O 1
ATOM 1527 N N . ALA A 1 198 ? 30.705 -3.449 -5.615 1.00 84.94 198 ALA A N 1
ATOM 1528 C CA . ALA A 1 198 ? 32.107 -3.183 -5.303 1.00 84.94 198 ALA A CA 1
ATOM 1529 C C . ALA A 1 198 ? 33.056 -4.207 -5.955 1.00 84.94 198 ALA A C 1
ATOM 1531 O O . ALA A 1 198 ? 34.075 -3.821 -6.524 1.00 84.94 198 ALA A O 1
ATOM 1532 N N . ALA A 1 199 ? 32.708 -5.497 -5.921 1.00 84.25 199 ALA A N 1
ATOM 1533 C CA . ALA A 1 199 ? 33.510 -6.577 -6.497 1.00 84.25 199 ALA A CA 1
ATOM 1534 C C . ALA A 1 199 ? 33.591 -6.520 -8.033 1.00 84.25 199 ALA A C 1
ATOM 1536 O O . ALA A 1 199 ? 34.629 -6.841 -8.603 1.00 84.25 199 ALA A O 1
ATOM 1537 N N . VAL A 1 200 ? 32.521 -6.079 -8.705 1.00 81.38 200 VAL A N 1
ATOM 1538 C CA . VAL A 1 200 ? 32.469 -5.919 -10.172 1.00 81.38 200 VAL A CA 1
ATOM 1539 C C . VAL A 1 200 ? 33.267 -4.694 -10.654 1.00 81.38 200 VAL A C 1
ATOM 1541 O O . VAL A 1 200 ? 33.447 -4.498 -11.853 1.00 81.38 200 VAL A O 1
ATOM 1544 N N . GLY A 1 201 ? 33.802 -3.869 -9.751 1.00 64.88 201 GLY A N 1
ATOM 1545 C CA . GLY A 1 201 ? 34.618 -2.718 -10.140 1.00 64.88 201 GLY A CA 1
ATOM 1546 C C . GLY A 1 201 ? 33.798 -1.532 -10.655 1.00 64.88 201 GLY A C 1
ATOM 1547 O O . GLY A 1 201 ? 34.354 -0.629 -11.285 1.00 64.88 201 GLY A O 1
ATOM 1548 N N . TRP A 1 202 ? 32.499 -1.469 -10.326 1.00 58.91 202 TRP A N 1
ATOM 1549 C CA . TRP A 1 202 ? 31.736 -0.212 -10.285 1.00 58.91 202 TRP A CA 1
ATOM 1550 C C . TRP A 1 202 ? 32.264 0.651 -9.130 1.00 58.91 202 TRP A C 1
ATOM 1552 O O . TRP A 1 202 ? 31.600 0.932 -8.135 1.00 58.91 202 TRP A O 1
ATOM 1562 N N . SER A 1 203 ? 33.536 1.018 -9.227 1.00 63.66 203 SER A N 1
ATOM 1563 C CA . SER A 1 203 ? 34.128 2.026 -8.375 1.00 63.66 203 SER A CA 1
ATOM 1564 C C . SER A 1 203 ? 33.608 3.386 -8.827 1.00 63.66 203 SER A C 1
ATOM 1566 O O . SER A 1 203 ? 33.274 3.596 -9.991 1.00 63.66 203 SER A O 1
ATOM 1568 N N . VAL A 1 204 ? 33.575 4.351 -7.914 1.00 59.19 204 VAL A N 1
ATOM 1569 C CA . VAL A 1 204 ? 33.283 5.758 -8.235 1.00 59.19 204 VAL A CA 1
ATOM 1570 C C . VAL A 1 204 ? 34.118 6.249 -9.435 1.00 59.19 204 VAL A C 1
ATOM 1572 O O . VAL A 1 204 ? 33.660 7.102 -10.185 1.00 59.19 204 VAL A O 1
ATOM 1575 N N . VAL A 1 205 ? 35.291 5.650 -9.670 1.00 61.69 205 VAL A N 1
ATOM 1576 C CA . VAL A 1 205 ? 36.187 5.934 -10.798 1.00 61.69 205 VAL A CA 1
ATOM 1577 C C . VAL A 1 205 ? 35.545 5.628 -12.154 1.00 61.69 205 VAL A C 1
ATOM 1579 O O . VAL A 1 205 ? 35.584 6.485 -13.025 1.00 61.69 205 VAL A O 1
ATOM 1582 N N . THR A 1 206 ? 34.872 4.486 -12.337 1.00 63.94 206 THR A N 1
ATOM 1583 C CA . THR A 1 206 ? 34.234 4.149 -13.626 1.00 63.94 206 THR A CA 1
ATOM 1584 C C . THR A 1 206 ? 33.030 5.040 -13.938 1.00 63.94 206 THR A C 1
ATOM 1586 O O . THR A 1 206 ? 32.791 5.357 -15.099 1.00 63.94 206 THR A O 1
ATOM 1589 N N . LEU A 1 207 ? 32.303 5.506 -12.916 1.00 58.41 207 LEU A N 1
ATOM 1590 C CA . LEU A 1 207 ? 31.215 6.476 -13.087 1.00 58.41 207 LEU A CA 1
ATOM 1591 C C . LEU A 1 207 ? 31.748 7.885 -13.409 1.00 58.41 207 LEU A C 1
ATOM 1593 O O . LEU A 1 207 ? 31.167 8.592 -14.229 1.00 58.41 207 LEU A O 1
ATOM 1597 N N . VAL A 1 208 ? 32.853 8.290 -12.773 1.00 68.94 208 VAL A N 1
ATOM 1598 C CA . VAL A 1 208 ? 33.517 9.583 -13.016 1.00 68.94 208 VAL A CA 1
ATOM 1599 C C . VAL A 1 208 ? 34.168 9.623 -14.398 1.00 68.94 208 VAL A C 1
ATOM 1601 O O . VAL A 1 208 ? 34.047 10.638 -15.080 1.00 68.94 208 VAL A O 1
ATOM 1604 N N . ASP A 1 209 ? 34.798 8.534 -14.837 1.00 74.06 209 ASP A N 1
ATOM 1605 C CA . ASP A 1 209 ? 35.375 8.431 -16.180 1.00 74.06 209 ASP A CA 1
ATOM 1606 C C . ASP A 1 209 ? 34.290 8.395 -17.264 1.00 74.06 209 ASP A C 1
ATOM 1608 O O . ASP A 1 209 ? 34.463 8.996 -18.321 1.00 74.06 209 ASP A O 1
ATOM 1612 N N . TRP A 1 210 ? 33.137 7.771 -16.994 1.00 71.38 210 TRP A N 1
ATOM 1613 C CA . TRP A 1 210 ? 31.983 7.815 -17.897 1.00 71.38 210 TRP A CA 1
ATOM 1614 C C . TRP A 1 210 ? 31.334 9.204 -17.980 1.00 71.38 210 TRP A C 1
ATOM 1616 O O . TRP A 1 210 ? 30.878 9.585 -19.045 1.00 71.38 210 TRP A O 1
ATOM 1626 N N . LEU A 1 211 ? 31.308 9.978 -16.888 1.00 73.50 211 LEU A N 1
ATOM 1627 C CA . LEU A 1 211 ? 30.798 11.360 -16.883 1.00 73.50 211 LEU A CA 1
ATOM 1628 C C . LEU A 1 211 ? 31.770 12.382 -17.497 1.00 73.50 211 LEU A C 1
ATOM 1630 O O . LEU A 1 211 ? 31.364 13.507 -17.788 1.00 73.50 211 LEU A O 1
ATOM 1634 N N . ARG A 1 212 ? 33.057 12.035 -17.619 1.00 76.12 212 ARG A N 1
ATOM 1635 C CA . ARG A 1 212 ? 34.092 12.894 -18.214 1.00 76.12 212 ARG A CA 1
ATOM 1636 C C . ARG A 1 212 ? 34.216 12.749 -19.731 1.00 76.12 212 ARG A C 1
ATOM 1638 O O . ARG A 1 212 ? 34.754 13.670 -20.344 1.00 76.12 212 ARG A O 1
ATOM 1645 N N . ASN A 1 213 ? 33.766 11.630 -20.294 1.00 63.62 213 ASN A N 1
ATOM 1646 C CA . ASN A 1 213 ? 33.728 11.365 -21.736 1.00 63.62 213 ASN A CA 1
ATOM 1647 C C . ASN A 1 213 ? 32.338 11.647 -22.310 1.00 63.62 213 ASN A C 1
ATOM 1649 O O . ASN A 1 213 ? 32.283 12.040 -23.496 1.00 63.62 213 ASN A O 1
#

Sequence (213 aa):
MSHRCPWCLEKLSFGERKVATCPHCDRPLDGPDGEPRELDLRYEAIEARQRARVQEVLQWGVPAVAVLAVTVSLIHVGGVLLAPLVALVHIVVLRVYVVGEARRYLGPTRRLFTRWAARFAFLWLGLPGYATMAVPLAGIVGGVATFVVLTEVVHVYTAWSLARERSRQPMLAWETVVMATLATVTVVVILAVIIGGAAVGWSVVTLVDWLRN

Radius of gyration: 23.28 Å; chains: 1; bounding box: 64×35×63 Å